Protein AF-A0A9E4IQP9-F1 (afdb_monomer)

Radius of gyration: 17.62 Å; Cα contacts (8 Å, |Δi|>4): 431; chains: 1; bounding box: 46×33×50 Å

Foldseek 3Di:
DAEDEFQAQDCVRQVCLLVDDPNHAYEFAPLRLVCLQPQDDFQLDDDGDDNSCVVSVNRRRHPYHDHAKDWDDDDQQIWIWGFQAAAQARTGIWIDRQNVLEIEREQLPQFLEDRNAGVVSPHALVCSLVRLVCCLVPDPSHAWYHYNHDDIDGSVRSNVVSVQSVVLLVLLVVCVVVVHDLVRSLVPDDRDPPSPPHDDYDSSSSSSSSVRSSCVVVVD

pLDDT: mean 96.82, std 3.28, range [67.88, 98.88]

Mean predicted aligned error: 2.78 Å

Sequence (220 aa):
MTTLINTHSHHDHVSGNVAFPASVDIVTHEVTAANMQVMRAYSGRTEPPANVFADSMGRGLPTQTFSERMSLGTGDDRVDLYHFGRGHTGGDTWIVFRAHGTLHSGDIFPGKNLPFLDANNGGSGVDIADSLQKAHDNIQGVDTIITGHSTQMTWADLHEYAAFNRDFLAAVRAGHAAGQSVQEIVAGWTMPEGYEGYRAPAPAGLTNSVQVIVDELEGN

Nearest PDB structures (foldseek):
  1a7t-assembly1_B  TM=8.067E-01  e=1.050E-08  Bacteroides fragilis
  2znb-assembly1_A  TM=8.197E-01  e=3.470E-08  Bacteroides fragilis
  1kr3-assembly1_A  TM=8.099E-01  e=4.407E-08  Bacteroides fragilis
  4znb-assembly1_A  TM=7.720E-01  e=3.470E-08  Bacteroides fragilis
  1znb-assembly2_B  TM=7.687E-01  e=6.696E-08  Bacteroides fragilis

Solvent-accessible surface area (backbone atoms only — not comparable to full-atom values): 11796 Å² total; per-residue (Å²): 130,60,68,46,76,39,33,38,55,52,60,95,64,42,58,69,40,55,78,55,63,92,82,41,44,27,38,30,24,50,52,18,49,57,38,52,75,66,33,67,30,49,49,86,48,86,69,48,60,86,50,59,29,68,80,49,76,52,41,51,56,64,76,44,68,38,72,55,65,48,76,43,78,55,82,71,65,25,36,39,39,37,38,62,54,31,21,25,28,40,17,40,26,37,41,33,35,62,73,71,24,30,33,37,39,24,58,66,44,50,61,61,51,69,75,61,44,18,53,70,57,44,15,29,52,82,44,25,26,58,18,40,43,47,46,63,74,70,59,77,72,56,56,41,32,39,29,58,83,48,64,77,45,41,55,66,53,49,53,51,50,18,50,50,40,44,52,51,40,48,54,51,51,53,30,48,75,69,70,46,51,63,67,54,42,54,74,70,58,70,87,63,88,88,62,80,84,47,52,85,66,56,70,69,54,48,47,37,35,48,42,53,33,52,35,54,76,74,73,98

Structure (mmCIF, N/CA/C/O backbone):
data_AF-A0A9E4IQP9-F1
#
_entry.id   AF-A0A9E4IQP9-F1
#
loop_
_atom_site.group_PDB
_atom_site.id
_atom_site.type_symbol
_atom_site.label_atom_id
_atom_site.label_alt_id
_atom_site.label_comp_id
_atom_site.label_asym_id
_atom_site.label_entity_id
_atom_site.label_seq_id
_atom_site.pdbx_PDB_ins_code
_atom_site.Cartn_x
_atom_site.Cartn_y
_atom_site.Cartn_z
_atom_site.occupancy
_atom_site.B_iso_or_equiv
_atom_site.auth_seq_id
_atom_site.auth_comp_id
_atom_site.auth_asym_id
_atom_site.auth_atom_id
_atom_site.pdbx_PDB_model_num
ATOM 1 N N . MET A 1 1 ? 19.992 -8.234 -14.737 1.00 82.00 1 MET A N 1
ATOM 2 C CA . MET A 1 1 ? 18.866 -7.470 -14.168 1.00 82.00 1 MET A CA 1
ATOM 3 C C . MET A 1 1 ? 19.009 -6.039 -14.646 1.00 82.00 1 MET A C 1
ATOM 5 O O . MET A 1 1 ? 20.070 -5.472 -14.427 1.00 82.00 1 MET A O 1
ATOM 9 N N . THR A 1 2 ? 18.025 -5.510 -15.368 1.00 93.19 2 THR A N 1
ATOM 10 C CA . THR A 1 2 ? 18.052 -4.141 -15.922 1.00 93.19 2 THR A CA 1
ATOM 11 C C . THR A 1 2 ? 17.183 -3.180 -15.125 1.00 93.19 2 THR A C 1
ATOM 13 O O . THR A 1 2 ? 17.459 -1.989 -15.108 1.00 93.19 2 THR A O 1
ATOM 16 N N . THR A 1 3 ? 16.159 -3.697 -14.447 1.00 96.94 3 THR A N 1
ATOM 17 C CA . THR A 1 3 ? 15.143 -2.891 -13.777 1.00 96.94 3 THR A CA 1
ATOM 18 C C . THR A 1 3 ? 14.776 -3.520 -12.440 1.00 96.94 3 THR A C 1
ATOM 20 O O . THR A 1 3 ? 14.681 -4.745 -12.335 1.00 96.94 3 THR A O 1
ATOM 23 N N . LEU A 1 4 ? 14.569 -2.675 -11.438 1.00 97.94 4 LEU A N 1
ATOM 24 C CA . LEU A 1 4 ? 14.017 -2.990 -10.131 1.00 97.94 4 LEU A CA 1
ATOM 25 C C . LEU A 1 4 ? 12.745 -2.162 -9.941 1.00 97.94 4 LEU A C 1
ATOM 27 O O . LEU A 1 4 ? 12.735 -0.970 -10.239 1.00 97.94 4 LEU A O 1
ATOM 31 N N . ILE A 1 5 ? 11.674 -2.788 -9.461 1.00 98.62 5 ILE A N 1
ATOM 32 C CA . ILE A 1 5 ? 10.397 -2.116 -9.210 1.00 98.62 5 ILE A CA 1
ATOM 33 C C . ILE A 1 5 ? 10.088 -2.271 -7.724 1.00 98.62 5 ILE A C 1
ATOM 35 O O . ILE A 1 5 ? 9.953 -3.397 -7.246 1.00 98.62 5 ILE A O 1
ATOM 39 N N . ASN A 1 6 ? 9.988 -1.164 -6.990 1.00 98.81 6 ASN A N 1
ATOM 40 C CA . ASN A 1 6 ? 9.600 -1.195 -5.580 1.00 98.81 6 ASN A CA 1
ATOM 41 C C . ASN A 1 6 ? 8.088 -0.987 -5.456 1.00 98.81 6 ASN A C 1
ATOM 43 O O . ASN A 1 6 ? 7.556 -0.010 -5.988 1.00 98.81 6 ASN A O 1
ATOM 47 N N . THR A 1 7 ? 7.412 -1.885 -4.733 1.00 98.75 7 THR A N 1
ATOM 48 C CA . THR A 1 7 ? 5.957 -1.820 -4.522 1.00 98.75 7 THR A CA 1
ATOM 49 C C . THR A 1 7 ? 5.552 -0.654 -3.627 1.00 98.75 7 THR A C 1
ATOM 51 O O . THR A 1 7 ? 4.543 -0.017 -3.897 1.00 98.75 7 THR A O 1
ATOM 54 N N . HIS A 1 8 ? 6.318 -0.384 -2.570 1.00 98.75 8 HIS A N 1
ATOM 55 C CA . HIS A 1 8 ? 6.088 0.694 -1.607 1.00 98.75 8 HIS A CA 1
ATOM 56 C C . HIS A 1 8 ? 7.378 0.992 -0.819 1.00 98.75 8 HIS A C 1
ATOM 58 O O . HIS A 1 8 ? 8.424 0.409 -1.099 1.00 98.75 8 HIS A O 1
ATOM 64 N N . SER A 1 9 ? 7.328 1.928 0.137 1.00 98.25 9 SER A N 1
ATOM 65 C CA . SER A 1 9 ? 8.515 2.525 0.777 1.00 98.25 9 SER A CA 1
ATOM 66 C C . SER A 1 9 ? 9.037 1.826 2.037 1.00 98.25 9 SER A C 1
ATOM 68 O O . SER A 1 9 ? 9.934 2.369 2.685 1.00 98.25 9 SER A O 1
ATOM 70 N N . HIS A 1 10 ? 8.500 0.671 2.444 1.00 98.25 10 HIS A N 1
ATOM 71 C CA . HIS A 1 10 ? 9.004 -0.007 3.646 1.00 98.25 10 HIS A CA 1
ATOM 72 C C . HIS A 1 10 ? 10.412 -0.567 3.429 1.00 98.25 10 HIS A C 1
ATOM 74 O O . HIS A 1 10 ? 10.808 -0.945 2.328 1.00 98.25 10 HIS A O 1
ATOM 80 N N . HIS A 1 11 ? 11.209 -0.558 4.495 1.00 97.88 11 HIS A N 1
ATOM 81 C CA . HIS A 1 11 ? 12.659 -0.755 4.456 1.00 97.88 11 HIS A CA 1
ATOM 82 C C . HIS A 1 11 ? 13.055 -2.141 3.941 1.00 97.88 11 HIS A C 1
ATOM 84 O O . HIS A 1 11 ? 14.017 -2.292 3.197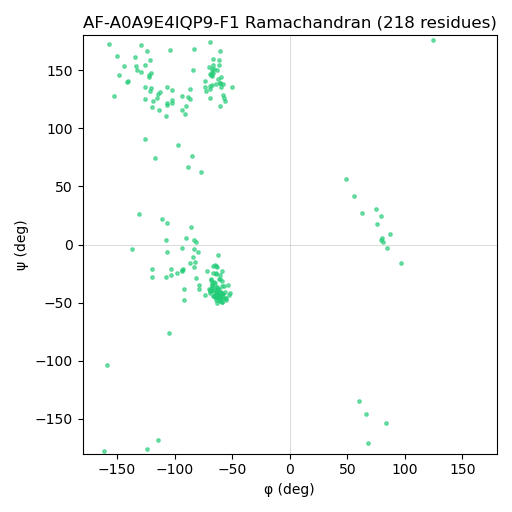 1.00 97.88 11 HIS A O 1
ATOM 90 N N . ASP A 1 12 ? 12.281 -3.146 4.300 1.00 97.38 12 ASP A N 1
ATOM 91 C CA . ASP A 1 12 ? 12.384 -4.530 3.870 1.00 97.38 12 ASP A CA 1
ATOM 92 C C . ASP A 1 12 ? 12.083 -4.706 2.369 1.00 97.38 12 ASP A C 1
ATOM 94 O O . ASP A 1 12 ? 12.573 -5.656 1.762 1.00 97.38 12 ASP A O 1
ATOM 98 N N . HIS A 1 13 ? 11.420 -3.730 1.736 1.00 98.19 13 HIS A N 1
ATOM 99 C CA . HIS A 1 13 ? 11.172 -3.690 0.292 1.00 98.19 13 HIS A CA 1
ATOM 100 C C . HIS A 1 13 ? 12.156 -2.818 -0.501 1.00 98.19 13 HIS A C 1
ATOM 102 O O . HIS A 1 13 ? 12.322 -3.043 -1.703 1.00 98.19 13 HIS A O 1
ATOM 108 N N . VAL A 1 14 ? 12.788 -1.814 0.123 1.00 98.44 14 VAL A N 1
ATOM 109 C CA . VAL A 1 14 ? 13.590 -0.803 -0.601 1.00 98.44 14 VAL A CA 1
ATOM 110 C C . VAL A 1 14 ? 15.057 -0.737 -0.198 1.00 98.44 14 VAL A C 1
ATOM 112 O O . VAL A 1 14 ? 15.897 -0.367 -1.014 1.00 98.44 14 VAL A O 1
ATOM 115 N N . SER A 1 15 ? 15.423 -1.095 1.033 1.00 97.69 15 SER A N 1
ATOM 116 C CA . SER A 1 15 ? 16.790 -0.865 1.524 1.00 97.69 15 SER A CA 1
ATOM 117 C C . SER A 1 15 ? 17.832 -1.708 0.786 1.00 97.69 15 SER A C 1
ATOM 119 O O . SER A 1 15 ? 18.990 -1.311 0.684 1.00 97.69 15 SER A O 1
ATOM 121 N N . GLY A 1 16 ? 17.426 -2.844 0.210 1.00 97.56 16 GLY A N 1
ATOM 122 C CA . GLY A 1 16 ? 18.287 -3.670 -0.640 1.00 97.56 16 GLY A CA 1
ATOM 123 C C . GLY A 1 16 ? 18.720 -2.988 -1.944 1.00 97.56 16 GLY A C 1
ATOM 124 O O . GLY A 1 16 ? 19.717 -3.403 -2.536 1.00 97.56 16 GLY A O 1
ATOM 125 N N . ASN A 1 17 ? 18.038 -1.917 -2.372 1.00 98.19 17 ASN A N 1
ATOM 126 C CA . ASN A 1 17 ? 18.331 -1.200 -3.614 1.00 98.19 17 ASN A CA 1
ATOM 127 C C . ASN A 1 17 ? 19.800 -0.749 -3.706 1.00 98.19 17 ASN A C 1
ATOM 129 O O . ASN A 1 17 ? 20.393 -0.769 -4.783 1.00 98.19 17 ASN A O 1
ATOM 133 N N . VAL A 1 18 ? 20.409 -0.375 -2.574 1.00 97.81 18 VAL A N 1
ATOM 134 C CA . VAL A 1 18 ? 21.784 0.154 -2.504 1.00 97.81 18 VAL A CA 1
ATOM 135 C C . VAL A 1 18 ? 22.856 -0.852 -2.941 1.00 97.81 18 VAL A C 1
ATOM 137 O O . VAL A 1 18 ? 23.985 -0.457 -3.248 1.00 97.81 18 VAL A O 1
ATOM 140 N N . ALA A 1 19 ? 22.517 -2.146 -2.957 1.00 97.19 19 ALA A N 1
ATOM 141 C CA . ALA A 1 19 ? 23.412 -3.227 -3.354 1.00 97.19 19 ALA A CA 1
ATOM 142 C C . ALA A 1 19 ? 23.489 -3.419 -4.879 1.00 97.19 19 ALA A C 1
ATOM 144 O O . ALA A 1 19 ? 24.406 -4.085 -5.366 1.00 97.19 19 ALA A O 1
ATOM 145 N N . PHE A 1 20 ? 22.553 -2.849 -5.643 1.00 97.19 20 PHE A N 1
ATOM 146 C CA . PHE A 1 20 ? 22.539 -2.969 -7.097 1.00 97.19 20 PHE A CA 1
ATOM 147 C C . PHE A 1 20 ? 23.457 -1.935 -7.772 1.00 97.19 20 PHE A C 1
ATOM 149 O O . PHE A 1 20 ? 23.672 -0.839 -7.245 1.00 97.19 20 PHE A O 1
ATOM 156 N N . PRO A 1 21 ? 24.034 -2.265 -8.946 1.00 95.56 21 PRO A N 1
ATOM 157 C CA . PRO A 1 21 ? 24.862 -1.323 -9.689 1.00 95.56 21 PRO A CA 1
ATOM 158 C C . PRO A 1 21 ? 24.015 -0.166 -10.233 1.00 95.56 21 PRO A C 1
ATOM 160 O O . PRO A 1 21 ? 22.858 -0.353 -10.593 1.00 95.56 21 PRO A O 1
ATOM 163 N N . ALA A 1 22 ? 24.624 1.013 -10.386 1.00 93.25 22 ALA A N 1
ATOM 164 C CA . ALA A 1 22 ? 23.951 2.228 -10.868 1.00 93.25 22 ALA A CA 1
ATOM 165 C C . ALA A 1 22 ? 23.383 2.130 -12.301 1.00 93.25 22 ALA A C 1
ATOM 167 O O . ALA A 1 22 ? 22.686 3.032 -12.747 1.00 93.25 22 ALA A O 1
ATOM 168 N N . SER A 1 23 ? 23.701 1.057 -13.031 1.00 95.56 23 SER A N 1
ATOM 169 C CA . SER A 1 23 ? 23.136 0.747 -14.346 1.00 95.56 23 SER A CA 1
ATOM 170 C C . SER A 1 23 ? 21.742 0.112 -14.286 1.00 95.56 23 SER A C 1
ATOM 172 O O . SER A 1 23 ? 21.179 -0.176 -15.336 1.00 95.56 23 SER A O 1
ATOM 174 N N . VAL A 1 24 ? 21.241 -0.224 -13.094 1.00 97.56 24 VAL A N 1
ATOM 175 C CA . VAL A 1 24 ? 19.887 -0.750 -12.893 1.00 97.56 24 VAL A CA 1
ATOM 176 C C . VAL A 1 24 ? 18.930 0.422 -12.744 1.00 97.56 24 VAL A C 1
ATOM 178 O O . VAL A 1 24 ? 19.113 1.252 -11.855 1.00 97.56 24 VAL A O 1
ATOM 181 N N . ASP A 1 25 ? 17.883 0.445 -13.563 1.00 97.19 25 ASP A N 1
ATOM 182 C CA . ASP A 1 25 ? 16.790 1.396 -13.404 1.00 97.19 25 ASP A CA 1
ATOM 183 C C . ASP A 1 25 ? 15.932 1.016 -12.198 1.00 97.19 25 ASP A C 1
ATOM 185 O O . ASP A 1 25 ? 15.533 -0.139 -12.052 1.00 97.19 25 ASP A O 1
ATOM 189 N N . ILE A 1 26 ? 15.627 1.984 -11.340 1.00 98.62 26 ILE A N 1
ATOM 190 C CA . ILE A 1 26 ? 14.786 1.783 -10.159 1.00 98.62 26 ILE A CA 1
ATOM 191 C C . ILE A 1 26 ? 13.497 2.570 -10.368 1.00 98.62 26 ILE A C 1
ATOM 193 O O . ILE A 1 26 ? 13.520 3.799 -10.452 1.00 98.62 26 ILE A O 1
ATOM 197 N N . VAL A 1 27 ? 12.382 1.848 -10.457 1.00 98.81 27 VAL A N 1
ATOM 198 C CA . VAL A 1 27 ? 11.056 2.387 -10.767 1.00 98.81 27 VAL A CA 1
ATOM 199 C C . VAL A 1 27 ? 10.144 2.266 -9.554 1.00 98.81 27 VAL A C 1
ATOM 201 O O . VAL A 1 27 ? 10.032 1.197 -8.953 1.00 98.81 27 VAL A O 1
ATOM 204 N N . THR A 1 28 ? 9.454 3.348 -9.200 1.00 98.81 28 THR A N 1
ATOM 205 C CA . THR A 1 28 ? 8.451 3.316 -8.128 1.00 98.81 28 THR A CA 1
ATOM 206 C C . THR A 1 28 ? 7.419 4.439 -8.256 1.00 98.81 28 THR A C 1
ATOM 208 O O . THR A 1 28 ? 7.553 5.317 -9.108 1.00 98.81 28 THR A O 1
ATOM 211 N N . HIS A 1 29 ? 6.377 4.419 -7.430 1.00 98.88 29 HIS A N 1
ATOM 212 C CA . HIS A 1 29 ? 5.406 5.506 -7.356 1.00 98.88 29 HIS A CA 1
ATOM 213 C C . HIS A 1 29 ? 6.049 6.787 -6.794 1.00 98.88 29 HIS A C 1
ATOM 215 O O . HIS A 1 29 ? 6.925 6.726 -5.932 1.00 98.88 29 HIS A O 1
ATOM 221 N N . GLU A 1 30 ? 5.608 7.968 -7.225 1.00 98.81 30 GLU A N 1
ATOM 222 C CA . GLU A 1 30 ? 6.190 9.245 -6.777 1.00 98.81 30 GLU A CA 1
ATOM 223 C C . GLU A 1 30 ? 6.152 9.446 -5.250 1.00 98.81 30 GLU A C 1
ATOM 225 O O . GLU A 1 30 ? 7.121 9.938 -4.668 1.00 98.81 30 GLU A O 1
ATOM 230 N N . VAL A 1 31 ? 5.093 8.982 -4.576 1.00 98.81 31 VAL A N 1
ATOM 231 C CA . VAL A 1 31 ? 5.002 9.021 -3.103 1.00 98.81 31 VAL A CA 1
ATOM 232 C C . VAL A 1 31 ? 6.020 8.078 -2.461 1.00 98.81 31 VAL A C 1
ATOM 234 O O . VAL A 1 31 ? 6.673 8.445 -1.487 1.00 98.81 31 VAL A O 1
ATOM 237 N N . THR A 1 32 ? 6.229 6.891 -3.032 1.00 98.81 32 THR A N 1
ATOM 238 C CA . THR A 1 32 ? 7.265 5.963 -2.561 1.00 98.81 32 THR A CA 1
ATOM 239 C C . THR A 1 32 ? 8.654 6.567 -2.722 1.00 98.81 32 THR A C 1
ATOM 241 O O . THR A 1 32 ? 9.456 6.489 -1.794 1.00 98.81 32 THR A O 1
ATOM 244 N N . ALA A 1 33 ? 8.922 7.242 -3.843 1.00 98.75 33 ALA A N 1
ATOM 245 C CA . ALA A 1 33 ? 10.183 7.942 -4.060 1.00 98.75 33 ALA A CA 1
ATOM 246 C C . ALA A 1 33 ? 10.420 9.046 -3.019 1.00 98.75 33 ALA A C 1
ATOM 248 O O . ALA A 1 33 ? 11.521 9.147 -2.478 1.00 98.75 33 ALA A O 1
ATOM 249 N N . ALA A 1 34 ? 9.391 9.834 -2.695 1.00 98.62 34 ALA A N 1
ATOM 250 C CA . ALA A 1 34 ? 9.471 10.848 -1.646 1.00 98.62 34 ALA A CA 1
ATOM 251 C C . ALA A 1 34 ? 9.734 10.221 -0.265 1.00 98.62 34 ALA A C 1
ATOM 253 O O . ALA A 1 34 ? 10.621 10.673 0.461 1.00 98.62 34 ALA A O 1
ATOM 254 N N . ASN A 1 35 ? 9.027 9.142 0.078 1.00 98.56 35 ASN A N 1
ATOM 255 C CA . ASN A 1 35 ? 9.205 8.437 1.348 1.00 98.56 35 ASN A CA 1
ATOM 256 C C . ASN A 1 35 ? 10.607 7.820 1.479 1.00 98.56 35 ASN A C 1
ATOM 258 O O . ASN A 1 35 ? 11.211 7.910 2.548 1.00 98.56 35 ASN A O 1
ATOM 262 N N . MET A 1 36 ? 11.166 7.261 0.398 1.00 98.44 36 MET A N 1
ATOM 263 C CA . MET A 1 36 ? 12.521 6.689 0.383 1.00 98.44 36 MET A CA 1
ATOM 264 C C . MET A 1 36 ? 13.616 7.717 0.698 1.00 98.44 36 MET A C 1
ATOM 266 O O . MET A 1 36 ? 14.644 7.354 1.259 1.00 98.44 36 MET A O 1
ATOM 270 N N . GLN A 1 37 ? 13.422 9.001 0.379 1.00 97.69 37 GLN A N 1
ATOM 271 C CA . GLN A 1 37 ? 14.418 10.035 0.698 1.00 97.69 37 GLN A CA 1
ATOM 272 C C . GLN A 1 37 ? 14.557 10.262 2.208 1.00 97.69 37 GLN A C 1
ATOM 274 O O . GLN A 1 37 ? 15.643 10.577 2.698 1.00 97.69 37 GLN A O 1
ATOM 279 N N . VAL A 1 38 ? 13.457 10.112 2.948 1.00 96.94 38 VAL A N 1
ATOM 280 C CA . VAL A 1 38 ? 13.373 10.488 4.364 1.00 96.94 38 VAL A CA 1
ATOM 281 C C . VAL A 1 38 ? 13.330 9.294 5.312 1.00 96.94 38 VAL A C 1
ATOM 283 O O . VAL A 1 38 ? 13.790 9.432 6.440 1.00 96.94 38 VAL A O 1
ATOM 286 N N . MET A 1 39 ? 12.815 8.141 4.868 1.00 97.31 39 MET A N 1
ATOM 287 C CA . MET A 1 39 ? 12.674 6.907 5.653 1.00 97.31 39 MET A CA 1
ATOM 288 C C . MET A 1 39 ? 12.024 7.152 7.026 1.00 97.31 39 MET A C 1
ATOM 290 O O . MET A 1 39 ? 12.599 6.854 8.071 1.00 97.31 39 MET A O 1
ATOM 294 N N . ARG A 1 40 ? 10.819 7.742 7.027 1.00 96.56 40 ARG A N 1
ATOM 295 C CA . ARG A 1 40 ? 10.069 8.055 8.257 1.00 96.56 40 ARG A CA 1
ATOM 296 C C . ARG A 1 40 ? 9.733 6.789 9.046 1.00 96.56 40 ARG A C 1
ATOM 298 O O . ARG A 1 40 ? 9.582 5.708 8.480 1.00 96.56 40 ARG A O 1
ATOM 305 N N . ALA A 1 41 ? 9.547 6.952 10.355 1.00 96.94 41 ALA A N 1
ATOM 306 C CA . ALA A 1 41 ? 8.977 5.905 11.192 1.00 96.94 41 ALA A CA 1
ATOM 307 C C . ALA A 1 41 ? 7.568 5.541 10.712 1.00 96.94 41 ALA A C 1
ATOM 309 O O . ALA A 1 41 ? 6.777 6.425 10.377 1.00 96.94 41 ALA A O 1
ATOM 310 N N . TYR A 1 42 ? 7.262 4.246 10.710 1.00 95.81 42 TYR A N 1
ATOM 311 C CA . TYR A 1 42 ? 5.922 3.758 10.388 1.00 95.81 42 TYR A CA 1
ATOM 312 C C . TYR A 1 42 ? 4.928 4.211 11.452 1.00 95.81 42 TYR A C 1
ATOM 314 O O . TYR A 1 42 ? 5.305 4.368 12.618 1.00 95.81 42 TYR A O 1
ATOM 322 N N . SER A 1 43 ? 3.661 4.386 11.084 1.00 95.69 43 SER A N 1
ATOM 323 C CA . SER A 1 43 ? 2.602 4.620 12.070 1.00 95.69 43 SER A CA 1
ATOM 324 C C . SER A 1 43 ? 2.654 3.572 13.191 1.00 95.69 43 SER A C 1
ATOM 326 O O . SER A 1 43 ? 2.894 2.383 12.961 1.00 95.69 43 SER A O 1
ATOM 328 N N . GLY A 1 44 ? 2.523 4.046 14.434 1.00 90.81 44 GLY A N 1
ATOM 329 C CA . GLY A 1 44 ? 2.641 3.214 15.634 1.00 90.81 44 GLY A CA 1
ATOM 330 C C . GLY A 1 44 ? 4.078 2.898 16.069 1.00 90.81 44 GLY A C 1
ATOM 331 O O . GLY A 1 44 ? 4.267 2.152 17.031 1.00 90.81 44 GLY A O 1
ATOM 332 N N . ARG A 1 45 ? 5.100 3.455 15.404 1.00 91.00 45 ARG A N 1
ATOM 333 C CA . ARG A 1 45 ? 6.515 3.341 15.795 1.00 91.00 45 ARG A CA 1
ATOM 334 C C . ARG A 1 45 ? 7.136 4.718 16.019 1.00 91.00 45 ARG A C 1
ATOM 336 O O . ARG A 1 45 ? 6.809 5.675 15.327 1.00 91.00 45 ARG A O 1
ATOM 343 N N . THR A 1 46 ? 8.054 4.809 16.979 1.00 90.75 46 THR A N 1
ATOM 344 C CA . THR A 1 46 ? 8.800 6.047 17.271 1.00 90.75 46 THR A CA 1
ATOM 345 C C . THR A 1 46 ? 10.115 6.123 16.507 1.00 90.75 46 THR A C 1
ATOM 347 O O . THR A 1 46 ? 10.491 7.192 16.038 1.00 90.75 46 THR A O 1
ATOM 350 N N . GLU A 1 47 ? 10.806 4.992 16.367 1.00 93.38 47 GLU A N 1
ATOM 351 C CA . GLU A 1 47 ? 12.109 4.936 15.709 1.00 93.38 47 GLU A CA 1
ATOM 352 C C . GLU A 1 47 ? 11.949 4.726 14.197 1.00 93.38 47 GLU A C 1
ATOM 354 O O . GLU A 1 47 ? 11.269 3.776 13.781 1.00 93.38 47 GLU A O 1
ATOM 359 N N . PRO A 1 48 ? 12.568 5.579 13.361 1.00 94.25 48 PRO A N 1
ATOM 360 C CA . PRO A 1 48 ? 12.618 5.351 11.928 1.00 94.25 48 PRO A CA 1
ATOM 361 C C . PRO A 1 48 ? 13.529 4.160 11.589 1.00 94.25 48 PRO A C 1
ATOM 363 O O . PRO A 1 48 ? 14.477 3.866 12.324 1.00 94.25 48 PRO A O 1
ATOM 366 N N . PRO A 1 49 ? 13.289 3.471 10.460 1.00 94.69 49 PRO A N 1
ATOM 367 C CA . PRO A 1 49 ? 14.277 2.550 9.911 1.00 94.69 49 PRO A CA 1
ATOM 368 C C . PRO A 1 49 ? 15.571 3.296 9.543 1.00 94.69 49 PRO A C 1
ATOM 370 O O . PRO A 1 49 ? 15.572 4.505 9.304 1.00 94.69 49 PRO A O 1
ATOM 373 N N . ALA A 1 50 ? 16.684 2.566 9.449 1.00 95.19 50 ALA A N 1
ATOM 374 C CA . ALA A 1 50 ? 17.943 3.142 8.983 1.00 95.19 50 ALA A CA 1
ATOM 375 C C . ALA A 1 50 ? 17.780 3.733 7.571 1.00 95.19 50 ALA A C 1
ATOM 377 O O . ALA A 1 50 ? 17.317 3.049 6.652 1.00 95.19 50 ALA A O 1
ATOM 378 N N . ASN A 1 51 ? 18.195 4.988 7.385 1.00 96.94 51 ASN A N 1
ATOM 379 C CA . ASN A 1 51 ? 18.168 5.639 6.080 1.00 96.94 51 ASN A CA 1
ATOM 380 C C . ASN A 1 51 ? 19.433 5.293 5.282 1.00 96.94 51 ASN A C 1
ATOM 382 O O . ASN A 1 51 ? 20.343 6.106 5.115 1.00 96.94 51 ASN A O 1
ATOM 386 N N . VAL A 1 52 ? 19.463 4.066 4.755 1.00 97.38 52 VAL A N 1
ATOM 387 C CA . VAL A 1 52 ? 20.586 3.550 3.954 1.00 97.38 52 VAL A CA 1
ATOM 388 C C . VAL A 1 52 ? 20.864 4.386 2.700 1.00 97.38 52 VAL A C 1
ATOM 390 O O . VAL A 1 52 ? 21.978 4.364 2.178 1.00 97.38 52 VAL A O 1
ATOM 393 N N . PHE A 1 53 ? 19.877 5.139 2.207 1.00 97.62 53 PHE A N 1
ATOM 394 C CA . PHE A 1 53 ? 20.031 6.032 1.060 1.00 97.62 53 PHE A CA 1
ATOM 395 C C . PHE A 1 53 ? 20.836 7.275 1.433 1.00 97.62 53 PHE A C 1
ATOM 397 O O . PHE A 1 53 ? 21.745 7.652 0.696 1.00 97.62 53 PHE A O 1
ATOM 404 N N . ALA A 1 54 ? 20.567 7.881 2.592 1.00 96.94 54 ALA A N 1
ATOM 405 C CA . ALA A 1 54 ? 21.368 8.989 3.105 1.00 96.94 54 ALA A CA 1
ATOM 406 C C . ALA A 1 54 ? 22.827 8.556 3.333 1.00 96.94 54 ALA A C 1
ATOM 408 O O . ALA A 1 54 ? 23.750 9.214 2.847 1.00 96.94 54 ALA A O 1
ATOM 409 N N . ASP A 1 55 ? 23.027 7.394 3.961 1.00 96.38 55 ASP A N 1
ATOM 410 C CA . ASP A 1 55 ? 24.356 6.834 4.246 1.00 96.38 55 ASP A CA 1
ATOM 411 C C . ASP A 1 55 ? 25.151 6.486 2.975 1.00 96.38 55 ASP A C 1
ATOM 413 O O . ASP A 1 55 ? 26.383 6.461 2.980 1.00 96.38 55 ASP A O 1
ATOM 417 N N . SER A 1 56 ? 24.455 6.235 1.864 1.00 96.12 56 SER A N 1
ATOM 418 C CA . SER A 1 56 ? 25.047 5.860 0.576 1.00 96.12 56 SER A CA 1
ATOM 419 C C . SER A 1 56 ? 25.016 6.978 -0.472 1.00 96.12 56 SER A C 1
ATOM 421 O O . SER A 1 56 ? 25.200 6.712 -1.664 1.00 96.12 56 SER A O 1
ATOM 423 N N . MET A 1 57 ? 24.832 8.234 -0.043 1.00 96.12 57 MET A N 1
ATOM 424 C CA . MET A 1 57 ? 24.795 9.421 -0.913 1.00 96.12 57 MET A CA 1
ATOM 425 C C . MET A 1 57 ? 23.737 9.317 -2.027 1.00 96.12 57 MET A C 1
ATOM 427 O O . MET A 1 57 ? 23.986 9.658 -3.182 1.00 96.12 57 MET A O 1
ATOM 431 N N . GLY A 1 58 ? 22.555 8.808 -1.684 1.00 96.56 58 GLY A N 1
ATOM 432 C CA . GLY A 1 58 ? 21.415 8.649 -2.586 1.00 96.56 58 GLY A CA 1
ATOM 433 C C . GLY A 1 58 ? 21.483 7.425 -3.501 1.00 96.56 58 GLY A C 1
ATOM 434 O O . GLY A 1 58 ? 20.609 7.259 -4.352 1.00 96.56 58 GLY A O 1
ATOM 435 N N . ARG A 1 59 ? 22.485 6.545 -3.357 1.00 97.31 59 ARG A N 1
ATOM 436 C CA . ARG A 1 59 ? 22.530 5.286 -4.117 1.00 97.31 59 ARG A CA 1
ATOM 437 C C . ARG A 1 59 ? 21.291 4.453 -3.807 1.00 97.31 59 ARG A C 1
ATOM 439 O O . ARG A 1 59 ? 20.943 4.297 -2.650 1.00 97.31 59 ARG A O 1
ATOM 446 N N . GLY A 1 60 ? 20.658 3.879 -4.829 1.00 97.44 60 GLY A N 1
ATOM 447 C CA . GLY A 1 60 ? 19.462 3.047 -4.665 1.00 97.44 60 GLY A CA 1
ATOM 448 C C . GLY A 1 60 ? 18.145 3.831 -4.599 1.00 97.44 60 GLY A C 1
ATOM 449 O O . GLY A 1 60 ? 17.085 3.204 -4.540 1.00 97.44 60 GLY A O 1
ATOM 450 N N . LEU A 1 61 ? 18.190 5.170 -4.636 1.00 98.38 61 LEU A N 1
ATOM 451 C CA . LEU A 1 61 ? 16.990 5.977 -4.854 1.00 98.38 61 LEU A CA 1
ATOM 452 C C . LEU A 1 61 ? 16.440 5.768 -6.278 1.00 98.38 61 LEU A C 1
ATOM 454 O O . LEU A 1 61 ? 17.207 5.425 -7.183 1.00 98.38 61 LEU A O 1
ATOM 458 N N . PRO A 1 62 ? 15.128 5.980 -6.494 1.00 98.19 62 PRO A N 1
ATOM 459 C CA . PRO A 1 62 ? 14.497 5.759 -7.790 1.00 98.19 62 PRO A CA 1
ATOM 460 C C . PRO A 1 62 ? 15.088 6.631 -8.898 1.00 98.19 62 PRO A C 1
ATOM 462 O O . PRO A 1 62 ? 15.325 7.824 -8.702 1.00 98.19 62 PRO A O 1
ATOM 465 N N . THR A 1 63 ? 15.279 6.043 -10.077 1.00 97.62 63 THR A N 1
ATOM 466 C CA . THR A 1 63 ? 15.690 6.760 -11.295 1.00 97.62 63 THR A CA 1
ATOM 467 C C . THR A 1 63 ? 14.489 7.195 -12.129 1.00 97.62 63 THR A C 1
ATOM 469 O O . THR A 1 63 ? 14.594 8.134 -12.915 1.00 97.62 63 THR A O 1
ATOM 472 N N . GLN A 1 64 ? 13.342 6.542 -11.937 1.00 98.31 64 GLN A N 1
ATOM 473 C CA . GLN A 1 64 ? 12.104 6.825 -12.645 1.00 98.31 64 GLN A CA 1
ATOM 474 C C . GLN A 1 64 ? 10.909 6.692 -11.701 1.00 98.31 64 GLN A C 1
ATOM 476 O O . GLN A 1 64 ? 10.836 5.774 -10.882 1.00 98.31 64 GLN A O 1
ATOM 481 N N . THR A 1 65 ? 9.951 7.603 -11.842 1.00 98.81 65 THR A N 1
ATOM 482 C CA . THR A 1 65 ? 8.700 7.576 -11.087 1.00 98.81 65 THR A CA 1
ATOM 483 C C . THR A 1 65 ? 7.489 7.507 -12.004 1.00 98.81 65 THR A C 1
ATOM 485 O O . THR A 1 65 ? 7.555 7.857 -13.184 1.00 98.81 65 THR A O 1
ATOM 488 N N . PHE A 1 66 ? 6.371 7.050 -11.450 1.00 98.81 66 PHE A N 1
ATOM 489 C CA . PHE A 1 66 ? 5.052 7.157 -12.063 1.00 98.81 66 PHE A CA 1
ATOM 490 C C . PHE A 1 66 ? 4.028 7.630 -11.024 1.00 98.81 66 PHE A C 1
ATOM 492 O O . PHE A 1 66 ? 4.282 7.536 -9.822 1.00 98.81 66 PHE A O 1
ATOM 499 N N . SER A 1 67 ? 2.886 8.133 -11.495 1.00 98.44 67 SER A N 1
ATOM 500 C CA . SER A 1 67 ? 1.748 8.513 -10.652 1.00 98.44 67 SER A CA 1
ATOM 501 C C . SER A 1 67 ? 0.624 7.479 -10.765 1.00 98.44 67 SER A C 1
ATOM 503 O O . SER A 1 67 ? 0.487 6.615 -9.918 1.00 98.44 67 SER A O 1
ATOM 505 N N . GLU A 1 68 ? -0.150 7.468 -11.849 1.00 97.94 68 GLU A N 1
ATOM 506 C CA . GLU A 1 68 ? -1.319 6.574 -11.940 1.00 97.94 68 GLU A CA 1
ATOM 507 C C . GLU A 1 68 ? -1.003 5.226 -12.595 1.00 97.94 68 GLU A C 1
ATOM 509 O O . GLU A 1 68 ? -1.382 4.164 -12.098 1.00 97.94 68 GLU A O 1
ATOM 514 N N . ARG A 1 69 ? -0.315 5.258 -13.742 1.00 98.38 69 ARG A N 1
ATOM 515 C CA . ARG A 1 69 ? -0.006 4.065 -14.533 1.00 98.38 69 ARG A CA 1
ATOM 516 C C . ARG A 1 69 ? 1.314 4.204 -15.272 1.00 98.38 69 ARG A C 1
ATOM 518 O O . ARG A 1 69 ? 1.646 5.269 -15.785 1.00 98.38 69 ARG A O 1
ATOM 525 N N . MET A 1 70 ? 2.015 3.087 -15.416 1.00 98.56 70 MET A N 1
ATOM 526 C CA . MET A 1 70 ? 3.179 2.957 -16.285 1.00 98.56 70 MET A CA 1
ATOM 527 C C . MET A 1 70 ? 3.207 1.570 -16.929 1.00 98.56 70 MET A C 1
ATOM 529 O O . MET A 1 70 ? 2.668 0.613 -16.384 1.00 98.56 70 MET A O 1
ATOM 533 N N . SER A 1 71 ? 3.830 1.451 -18.097 1.00 98.25 71 SER A N 1
ATOM 534 C CA . SER A 1 71 ? 4.137 0.159 -18.711 1.00 98.25 71 SER A CA 1
ATOM 535 C C . SER A 1 71 ? 5.627 0.098 -19.010 1.00 98.25 71 SER A C 1
ATOM 537 O O . SER A 1 71 ? 6.194 1.059 -19.527 1.00 98.25 71 SER A O 1
ATOM 539 N N . LEU A 1 72 ? 6.244 -1.032 -18.688 1.00 97.19 72 LEU A N 1
ATOM 540 C CA . LEU A 1 72 ? 7.651 -1.328 -18.928 1.00 97.19 72 LEU A CA 1
ATOM 541 C C . LEU 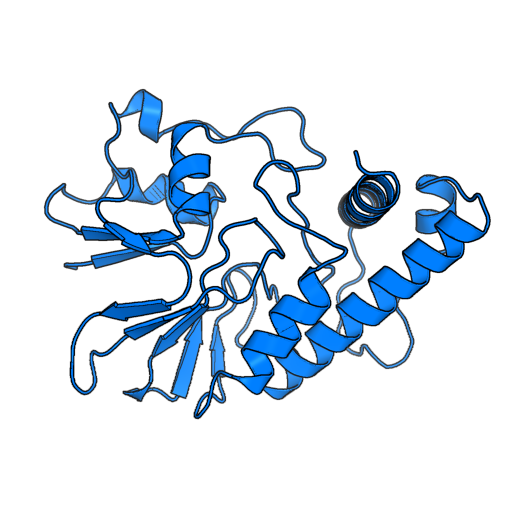A 1 72 ? 7.748 -2.562 -19.826 1.00 97.19 72 LEU A C 1
ATOM 543 O O . LEU A 1 72 ? 6.904 -3.453 -19.743 1.00 97.19 72 LEU A O 1
ATOM 547 N N . GLY A 1 73 ? 8.773 -2.623 -20.674 1.00 95.62 73 GLY A N 1
ATOM 548 C CA . GLY A 1 73 ? 8.958 -3.741 -21.603 1.00 95.62 73 GLY A CA 1
ATOM 549 C C . GLY A 1 73 ? 7.890 -3.817 -22.704 1.00 95.62 73 GLY A C 1
ATOM 550 O O . GLY A 1 73 ? 7.088 -2.903 -22.903 1.00 95.62 73 GLY A O 1
ATOM 551 N N . THR A 1 74 ? 7.901 -4.915 -23.460 1.00 95.50 74 THR A N 1
ATOM 552 C CA . THR A 1 74 ? 6.983 -5.170 -24.585 1.00 95.50 74 THR A CA 1
ATOM 553 C C . THR A 1 74 ? 6.742 -6.669 -24.748 1.00 95.50 74 THR A C 1
ATOM 555 O O . THR A 1 74 ? 7.540 -7.464 -24.263 1.00 95.50 74 THR A O 1
ATOM 558 N N . GLY A 1 75 ? 5.684 -7.057 -25.469 1.00 94.69 75 GLY A N 1
ATOM 559 C CA . GLY A 1 75 ? 5.367 -8.471 -25.692 1.00 94.69 75 GLY A CA 1
ATOM 560 C C . GLY A 1 75 ? 5.128 -9.207 -24.374 1.00 94.69 75 GLY A C 1
ATOM 561 O O . GLY A 1 75 ? 4.445 -8.676 -23.495 1.00 94.69 75 GLY A O 1
ATOM 562 N N . ASP A 1 76 ? 5.721 -10.391 -24.242 1.00 95.25 76 ASP A N 1
ATOM 563 C CA . ASP A 1 76 ? 5.573 -11.228 -23.048 1.00 95.25 76 ASP A CA 1
ATOM 564 C C . ASP A 1 76 ? 6.323 -10.666 -21.826 1.00 95.25 76 ASP A C 1
ATOM 566 O O . ASP A 1 76 ? 5.911 -10.900 -20.693 1.00 95.25 76 ASP A O 1
ATOM 570 N N . ASP A 1 77 ? 7.344 -9.828 -22.045 1.00 93.56 77 ASP A N 1
ATOM 571 C CA . ASP A 1 77 ? 8.101 -9.141 -20.987 1.00 93.56 77 ASP A CA 1
ATOM 572 C C . ASP A 1 77 ? 7.413 -7.853 -20.498 1.00 93.56 77 ASP A C 1
ATOM 574 O O . ASP A 1 77 ? 7.976 -7.088 -19.709 1.00 93.56 77 ASP A O 1
ATOM 578 N N . ARG A 1 78 ? 6.206 -7.548 -20.995 1.00 95.94 78 ARG A N 1
ATOM 579 C CA . ARG A 1 78 ? 5.479 -6.346 -20.588 1.00 95.94 78 ARG A CA 1
ATOM 580 C C . ARG A 1 78 ? 5.010 -6.454 -19.136 1.00 95.94 78 ARG A C 1
ATOM 582 O O . ARG A 1 78 ? 4.218 -7.332 -18.789 1.00 95.94 78 ARG A O 1
ATOM 589 N N . VAL A 1 79 ? 5.377 -5.453 -18.342 1.00 97.88 79 VAL A N 1
ATOM 590 C CA . VAL A 1 79 ? 4.906 -5.250 -16.968 1.00 97.88 79 VAL A CA 1
ATOM 591 C C . VAL A 1 79 ? 4.106 -3.954 -16.898 1.00 97.88 79 VAL A C 1
ATOM 593 O O . VAL A 1 79 ? 4.589 -2.900 -17.307 1.00 97.88 79 VAL A O 1
ATOM 596 N N . ASP A 1 80 ? 2.880 -4.019 -16.386 1.00 98.62 80 ASP A N 1
ATOM 597 C CA . ASP A 1 80 ? 2.068 -2.829 -16.127 1.00 98.62 80 ASP A CA 1
ATOM 598 C C . ASP A 1 80 ? 2.086 -2.486 -14.635 1.00 98.62 80 ASP A C 1
ATOM 600 O O . ASP A 1 80 ? 1.852 -3.350 -13.795 1.00 98.62 80 ASP A O 1
ATOM 604 N N . LEU A 1 81 ? 2.315 -1.216 -14.319 1.00 98.88 81 LEU A N 1
ATOM 605 C CA . LEU A 1 81 ? 2.279 -0.660 -12.971 1.00 98.88 81 LEU A CA 1
ATOM 606 C C . LEU A 1 81 ? 1.022 0.187 -12.814 1.00 98.88 81 LEU A C 1
ATOM 608 O O . LEU A 1 81 ? 0.721 0.991 -13.700 1.00 98.88 81 LEU A O 1
ATOM 612 N N . TYR A 1 82 ? 0.324 0.032 -11.693 1.00 98.88 82 TYR A N 1
ATOM 613 C CA . TYR A 1 82 ? -0.849 0.833 -11.350 1.00 98.88 82 TYR A CA 1
ATOM 614 C C . TYR A 1 82 ? -0.771 1.343 -9.922 1.00 98.88 82 TYR A C 1
ATOM 616 O O . TYR A 1 82 ? -0.274 0.651 -9.034 1.00 98.88 82 TYR A O 1
ATOM 624 N N . HIS A 1 83 ? -1.371 2.503 -9.701 1.00 98.88 83 HIS A N 1
ATOM 625 C CA . HIS A 1 83 ? -1.728 3.008 -8.389 1.00 98.88 83 HIS A CA 1
ATOM 626 C C . HIS A 1 83 ? -3.227 3.340 -8.386 1.00 98.88 83 HIS A C 1
ATOM 628 O O . HIS A 1 83 ? -3.705 4.074 -9.248 1.00 98.88 83 HIS A O 1
ATOM 634 N N . PHE A 1 84 ? -3.984 2.771 -7.443 1.00 98.75 84 PHE A N 1
ATOM 635 C CA . PHE A 1 84 ? -5.449 2.934 -7.368 1.00 98.75 84 PHE A CA 1
ATOM 636 C C . PHE A 1 84 ? -5.915 3.833 -6.214 1.00 98.75 84 PHE A C 1
ATOM 638 O O . PHE A 1 84 ? -7.121 4.011 -6.019 1.00 98.75 84 PHE A O 1
ATOM 645 N N . GLY A 1 85 ? -4.966 4.416 -5.482 1.00 98.56 85 GLY A N 1
ATOM 646 C CA . GLY A 1 85 ? -5.203 5.207 -4.283 1.00 98.56 85 GLY A CA 1
ATOM 647 C C . GLY A 1 85 ? -4.417 4.686 -3.084 1.00 98.56 85 GLY A C 1
ATOM 648 O O . GLY A 1 85 ? -3.725 3.667 -3.155 1.00 98.56 85 GLY A O 1
ATOM 649 N N . ARG A 1 86 ? -4.534 5.418 -1.976 1.00 98.56 86 ARG A N 1
ATOM 650 C CA . ARG A 1 86 ? -3.838 5.151 -0.712 1.00 98.56 86 ARG A CA 1
ATOM 651 C C . ARG A 1 86 ? -4.349 3.863 -0.067 1.00 98.56 86 ARG A C 1
ATOM 653 O O . ARG A 1 86 ? -5.529 3.525 -0.195 1.00 98.56 86 ARG A O 1
ATOM 660 N N . GLY A 1 87 ? -3.465 3.169 0.642 1.00 98.44 87 GLY A N 1
ATOM 661 C CA . GLY A 1 87 ? -3.801 1.953 1.371 1.00 98.44 87 GLY A CA 1
ATOM 662 C C . GLY A 1 87 ? -2.798 1.665 2.479 1.00 98.44 87 GLY A C 1
ATOM 663 O O . GLY A 1 87 ? -2.819 2.315 3.522 1.00 98.44 87 GLY A O 1
ATOM 664 N N . HIS A 1 88 ? -1.913 0.702 2.244 1.00 98.62 88 HIS A N 1
ATOM 665 C CA . HIS A 1 88 ? -0.837 0.363 3.171 1.00 98.62 88 HIS A CA 1
ATOM 666 C C . HIS A 1 88 ? 0.144 1.533 3.331 1.00 98.62 88 HIS A C 1
ATOM 668 O O . HIS A 1 88 ? 0.414 1.967 4.452 1.00 98.62 88 HIS A O 1
ATOM 674 N N . THR A 1 89 ? 0.578 2.112 2.210 1.00 98.81 89 THR A N 1
ATOM 675 C CA . THR A 1 89 ? 1.268 3.407 2.134 1.00 98.81 89 THR A CA 1
ATOM 676 C C . THR A 1 89 ? 0.527 4.350 1.178 1.00 98.81 89 THR A C 1
ATOM 678 O O . THR A 1 89 ? -0.541 4.035 0.649 1.00 98.81 89 THR A O 1
ATOM 681 N N . GLY A 1 90 ? 1.081 5.539 0.934 1.00 98.44 90 GLY A N 1
ATOM 682 C CA . GLY A 1 90 ? 0.545 6.454 -0.075 1.00 98.44 90 GLY A CA 1
ATOM 683 C C . GLY A 1 90 ? 1.012 6.158 -1.500 1.00 98.44 90 GLY A C 1
ATOM 684 O O . GLY A 1 90 ? 0.599 6.855 -2.418 1.00 98.44 90 GLY A O 1
ATOM 685 N N . GLY A 1 91 ? 1.897 5.174 -1.698 1.00 98.56 91 GLY A N 1
ATOM 686 C CA . GLY A 1 91 ? 2.502 4.876 -2.999 1.00 98.56 91 GLY A CA 1
ATOM 687 C C . GLY A 1 91 ? 2.448 3.413 -3.410 1.00 98.56 91 GLY A C 1
ATOM 688 O O . GLY A 1 91 ? 3.295 2.962 -4.177 1.00 98.56 91 GLY A O 1
ATOM 689 N N . ASP A 1 92 ? 1.466 2.670 -2.904 1.00 98.88 92 ASP A N 1
ATOM 690 C CA . ASP A 1 92 ? 1.340 1.243 -3.183 1.00 98.88 92 ASP A CA 1
ATOM 691 C C . ASP A 1 92 ? 1.162 0.986 -4.688 1.00 98.88 92 ASP A C 1
ATOM 693 O O . ASP A 1 92 ? 0.205 1.448 -5.321 1.00 98.88 92 ASP A O 1
ATOM 697 N N . THR A 1 93 ? 2.112 0.248 -5.255 1.00 98.88 93 THR A N 1
ATOM 698 C CA . THR A 1 93 ? 2.178 -0.104 -6.672 1.00 98.88 93 THR A CA 1
ATOM 699 C C . THR A 1 93 ? 1.708 -1.536 -6.889 1.00 98.88 93 THR A C 1
ATOM 701 O O . THR A 1 93 ? 2.283 -2.485 -6.355 1.00 98.88 93 THR A O 1
ATOM 704 N N . TRP A 1 94 ? 0.720 -1.695 -7.764 1.00 98.81 94 TRP A N 1
ATOM 705 C CA . TRP A 1 94 ? 0.270 -2.981 -8.283 1.00 98.81 94 TRP A CA 1
ATOM 706 C C . TRP A 1 94 ? 1.056 -3.327 -9.546 1.00 98.81 94 TRP A C 1
ATOM 708 O O . TRP A 1 94 ? 0.988 -2.595 -10.534 1.00 98.81 94 TRP A O 1
ATOM 718 N N . ILE A 1 95 ? 1.794 -4.437 -9.526 1.00 98.75 95 ILE A N 1
ATOM 719 C CA . ILE A 1 95 ? 2.697 -4.846 -10.613 1.00 98.75 95 ILE A CA 1
ATOM 720 C C . ILE A 1 95 ? 2.083 -6.035 -11.351 1.00 98.75 95 ILE A C 1
ATOM 722 O O . ILE A 1 95 ? 2.015 -7.127 -10.799 1.00 98.75 95 ILE A O 1
ATOM 726 N N . VAL A 1 96 ? 1.642 -5.852 -12.594 1.00 98.62 96 VAL A N 1
ATOM 727 C CA . VAL A 1 96 ? 0.926 -6.872 -13.376 1.00 98.62 96 VAL A CA 1
ATOM 728 C C . VAL A 1 96 ? 1.816 -7.451 -14.473 1.00 98.62 96 VAL A C 1
ATOM 730 O O . VAL A 1 96 ? 2.216 -6.748 -15.404 1.00 98.62 96 VAL A O 1
ATOM 733 N N . PHE A 1 97 ? 2.039 -8.762 -14.408 1.00 97.88 97 PHE A N 1
ATOM 734 C CA . PHE A 1 97 ? 2.740 -9.563 -15.408 1.00 97.88 97 PHE A CA 1
ATOM 735 C C . PHE A 1 97 ? 1.718 -10.228 -16.333 1.00 97.88 97 PHE A C 1
ATOM 737 O O . PHE A 1 97 ? 1.278 -11.357 -16.108 1.00 97.88 97 PHE A O 1
ATOM 744 N N . ARG A 1 98 ? 1.294 -9.506 -17.377 1.00 95.25 98 ARG A N 1
ATOM 745 C CA . ARG A 1 98 ? 0.139 -9.910 -18.200 1.00 95.25 98 ARG A CA 1
ATOM 746 C C . ARG A 1 98 ? 0.303 -11.265 -18.877 1.00 95.25 98 ARG A C 1
ATOM 748 O O . ARG A 1 98 ? -0.652 -12.031 -18.904 1.00 95.25 98 ARG A O 1
ATOM 755 N N . ALA A 1 99 ? 1.492 -11.561 -19.395 1.00 96.56 99 ALA A N 1
ATOM 756 C CA . ALA A 1 99 ? 1.771 -12.834 -20.058 1.00 96.56 99 ALA A CA 1
ATOM 757 C C . ALA A 1 99 ? 1.650 -14.046 -19.120 1.00 96.56 99 ALA A C 1
ATOM 759 O O . ALA A 1 99 ? 1.491 -15.172 -19.583 1.00 96.56 99 ALA A O 1
ATOM 760 N N . HIS A 1 100 ? 1.704 -13.814 -17.807 1.00 96.12 100 HIS A N 1
ATOM 761 C CA . HIS A 1 100 ? 1.658 -14.858 -16.789 1.00 96.12 100 HIS A CA 1
ATOM 762 C C . HIS A 1 100 ? 0.330 -14.920 -16.034 1.00 96.12 100 HIS A C 1
ATOM 764 O O . HIS A 1 100 ? 0.147 -15.837 -15.246 1.00 96.12 100 HIS A O 1
ATOM 770 N N . GLY A 1 101 ? -0.589 -13.973 -16.258 1.00 96.88 101 GLY A N 1
ATOM 771 C CA . GLY A 1 101 ? -1.833 -13.902 -15.489 1.00 96.88 101 GLY A CA 1
ATOM 772 C C . GLY A 1 101 ? -1.612 -13.650 -13.993 1.00 96.88 101 GLY A C 1
ATOM 773 O O . GLY A 1 101 ? -2.444 -14.030 -13.171 1.00 96.88 101 GLY A O 1
ATOM 774 N N . THR A 1 102 ? -0.499 -12.997 -13.642 1.00 97.56 102 THR A N 1
ATOM 775 C CA . THR A 1 102 ? -0.052 -12.810 -12.256 1.00 97.56 102 THR A CA 1
ATOM 776 C C . THR A 1 102 ? 0.102 -11.331 -11.928 1.00 97.56 102 THR A C 1
ATOM 778 O O . THR A 1 102 ? 0.579 -10.557 -12.763 1.00 97.56 102 THR A O 1
ATOM 781 N N . LEU A 1 103 ? -0.215 -10.931 -10.694 1.00 98.00 103 LEU A N 1
ATOM 782 C CA . LEU A 1 103 ? 0.224 -9.640 -10.159 1.00 98.00 103 LEU A CA 1
ATOM 783 C C . LEU A 1 103 ? 0.968 -9.758 -8.831 1.00 98.00 103 LEU A C 1
ATOM 785 O O . LEU A 1 103 ? 0.743 -10.688 -8.065 1.00 98.00 103 LEU A O 1
ATOM 789 N N . HIS A 1 104 ? 1.829 -8.784 -8.553 1.00 98.50 104 HIS A N 1
ATOM 790 C CA . HIS A 1 104 ? 2.436 -8.567 -7.248 1.00 98.50 104 HIS A CA 1
ATOM 791 C C . HIS A 1 104 ? 1.797 -7.335 -6.594 1.00 98.50 104 HIS A C 1
ATOM 793 O O . HIS A 1 104 ? 1.845 -6.240 -7.159 1.00 98.50 104 HIS A O 1
ATOM 799 N N . SER A 1 105 ? 1.202 -7.502 -5.412 1.00 98.31 105 SER A N 1
ATOM 800 C CA . SER A 1 105 ? 0.506 -6.424 -4.687 1.00 98.31 105 SER A CA 1
ATOM 801 C C . SER A 1 105 ? 1.396 -5.701 -3.677 1.00 98.31 105 SER A C 1
ATOM 803 O O . SER A 1 105 ? 1.115 -4.571 -3.301 1.00 98.31 105 SER A O 1
ATOM 805 N N . GLY A 1 106 ? 2.465 -6.348 -3.206 1.00 98.19 106 GLY A N 1
ATOM 806 C CA . GLY A 1 106 ? 3.174 -5.856 -2.026 1.00 98.19 106 GLY A CA 1
ATOM 807 C C . GLY A 1 106 ? 2.277 -5.975 -0.796 1.00 98.19 106 GLY A C 1
ATOM 808 O O . GLY A 1 106 ? 1.471 -6.906 -0.712 1.00 98.19 106 GLY A O 1
ATOM 809 N N . ASP A 1 107 ? 2.399 -5.026 0.126 1.00 98.12 107 ASP A N 1
ATOM 810 C CA . ASP A 1 107 ? 1.758 -5.113 1.440 1.00 98.12 107 ASP A CA 1
ATOM 811 C C . ASP A 1 107 ? 0.384 -4.433 1.518 1.00 98.12 107 ASP A C 1
ATOM 813 O O . ASP A 1 107 ? -0.317 -4.602 2.515 1.00 98.12 107 ASP A O 1
ATOM 817 N N . ILE A 1 108 ? -0.082 -3.774 0.443 1.00 98.56 108 ILE A N 1
ATOM 818 C CA . ILE A 1 108 ? -1.485 -3.317 0.359 1.00 98.56 108 ILE A CA 1
ATOM 819 C C . ILE A 1 108 ? -2.467 -4.489 0.438 1.00 98.56 108 ILE A C 1
ATOM 821 O O . ILE A 1 108 ? -3.560 -4.337 0.977 1.00 98.56 108 ILE A O 1
ATOM 825 N N . PHE A 1 109 ? -2.056 -5.671 -0.033 1.00 97.94 109 PHE A N 1
ATOM 826 C CA . PHE A 1 109 ? -2.774 -6.921 0.181 1.00 97.94 109 PHE A CA 1
ATOM 827 C C . PHE A 1 109 ? -1.837 -7.971 0.807 1.00 97.94 109 PHE A C 1
ATOM 829 O O . PHE A 1 109 ? -1.177 -8.717 0.083 1.00 97.94 109 PHE A O 1
ATOM 836 N N . PRO A 1 110 ? -1.775 -8.057 2.150 1.00 95.12 110 PRO A N 1
ATOM 837 C CA . PRO A 1 110 ? -0.885 -8.958 2.883 1.00 95.12 110 PRO A CA 1
ATOM 838 C C . PRO A 1 110 ? -1.476 -10.374 3.070 1.00 95.12 110 PRO A C 1
ATOM 840 O O . PRO A 1 110 ? -1.013 -11.142 3.920 1.00 95.12 110 PRO A O 1
ATOM 843 N N . GLY A 1 111 ? -2.523 -10.729 2.317 1.00 95.38 111 GLY A N 1
ATOM 844 C CA . GLY A 1 111 ? -3.316 -11.949 2.494 1.00 95.38 111 GLY A CA 1
ATOM 845 C C . GLY A 1 111 ? -4.404 -11.809 3.567 1.00 95.38 111 GLY A C 1
ATOM 846 O O . GLY A 1 111 ? -4.874 -10.708 3.846 1.00 95.38 111 GLY A O 1
ATOM 847 N N . LYS A 1 112 ? -4.800 -12.930 4.185 1.00 95.38 112 LYS A N 1
ATOM 848 C CA . LYS A 1 112 ? -5.848 -12.996 5.224 1.00 95.38 112 LYS A CA 1
ATOM 849 C C . LYS A 1 112 ? -5.345 -12.508 6.594 1.00 95.38 112 LYS A C 1
ATOM 851 O O . LYS A 1 112 ? -5.240 -13.264 7.559 1.00 95.38 112 LYS A O 1
ATOM 856 N N . ASN A 1 113 ? -4.960 -11.238 6.658 1.00 94.62 113 ASN A N 1
ATOM 857 C CA . ASN A 1 113 ? -4.443 -10.557 7.847 1.00 94.62 113 ASN A CA 1
ATOM 858 C C . ASN A 1 113 ? -5.206 -9.244 8.084 1.00 94.62 113 ASN A C 1
ATOM 860 O O . ASN A 1 113 ? -5.988 -8.814 7.248 1.00 94.62 113 ASN A O 1
ATOM 864 N N . LEU A 1 114 ? -4.978 -8.590 9.222 1.00 95.69 114 LEU A N 1
ATOM 865 C CA . LEU A 1 114 ? -5.391 -7.194 9.408 1.00 95.69 114 LEU A CA 1
ATOM 866 C C . LEU A 1 114 ? -4.555 -6.280 8.481 1.00 95.69 114 LEU A C 1
ATOM 868 O O . LEU A 1 114 ? -3.365 -6.579 8.315 1.00 95.69 114 LEU A O 1
ATOM 872 N N . PRO A 1 115 ? -5.099 -5.181 7.911 1.00 95.81 115 PRO A N 1
ATOM 873 C CA . PRO A 1 115 ? -4.272 -4.214 7.196 1.00 95.81 115 PRO A CA 1
ATOM 874 C C . PRO A 1 115 ? -3.182 -3.654 8.105 1.00 95.81 115 PRO A C 1
ATOM 876 O O . PRO A 1 115 ? -3.431 -3.316 9.261 1.00 95.81 115 PRO A O 1
ATOM 879 N N . PHE A 1 116 ? -1.972 -3.513 7.570 1.00 95.75 116 PHE A N 1
ATOM 880 C CA . PHE A 1 116 ? -0.974 -2.657 8.192 1.00 95.75 116 PHE A CA 1
ATOM 881 C C . PHE A 1 116 ? -1.115 -1.266 7.576 1.00 95.75 116 PHE A C 1
ATOM 883 O O . PHE A 1 116 ? -0.872 -1.097 6.388 1.00 95.75 116 PHE A O 1
ATOM 890 N N . LEU A 1 117 ? -1.550 -0.288 8.365 1.00 98.31 117 LEU A N 1
ATOM 891 C CA . LEU A 1 117 ? -1.756 1.083 7.906 1.00 98.31 117 LEU A CA 1
ATOM 892 C C . LEU A 1 117 ? -0.600 1.976 8.352 1.00 98.31 117 LEU A C 1
ATOM 894 O O . LEU A 1 117 ? -0.343 2.102 9.553 1.00 98.31 117 LEU A O 1
ATOM 898 N N . ASP A 1 118 ? 0.074 2.598 7.387 1.00 98.31 118 ASP A N 1
ATOM 899 C CA . ASP A 1 118 ? 1.188 3.511 7.621 1.00 98.31 118 ASP A CA 1
ATOM 900 C C . ASP A 1 118 ? 0.875 4.931 7.126 1.00 98.31 118 ASP A C 1
ATOM 902 O O . ASP A 1 118 ? 1.375 5.395 6.096 1.00 98.31 118 ASP A O 1
ATOM 906 N N . ALA A 1 119 ? 0.030 5.637 7.878 1.00 98.06 119 ALA A N 1
ATOM 907 C CA . ALA A 1 119 ? -0.355 7.023 7.611 1.00 98.06 119 ALA A CA 1
ATOM 908 C C . ALA A 1 119 ? 0.843 7.991 7.586 1.00 98.06 119 ALA A C 1
ATOM 910 O O . ALA A 1 119 ? 0.850 8.926 6.785 1.00 98.06 119 ALA A O 1
ATOM 911 N N . ASN A 1 120 ? 1.903 7.726 8.363 1.00 97.62 120 ASN A N 1
ATOM 912 C CA . ASN A 1 120 ? 3.138 8.526 8.343 1.00 97.62 120 ASN A CA 1
ATOM 913 C C . ASN A 1 120 ? 3.822 8.527 6.966 1.00 97.62 120 ASN A C 1
ATOM 915 O O . ASN A 1 120 ? 4.547 9.468 6.633 1.00 97.62 120 ASN A O 1
ATOM 919 N N . ASN A 1 121 ? 3.595 7.476 6.174 1.00 98.38 121 ASN A N 1
ATOM 920 C CA . ASN A 1 121 ? 4.081 7.318 4.805 1.00 98.38 121 ASN A CA 1
ATOM 921 C C . ASN A 1 121 ? 2.934 7.393 3.774 1.00 98.38 121 ASN A C 1
ATOM 923 O O . ASN A 1 121 ? 3.065 6.919 2.641 1.00 98.38 121 ASN A O 1
ATOM 927 N N . GLY A 1 122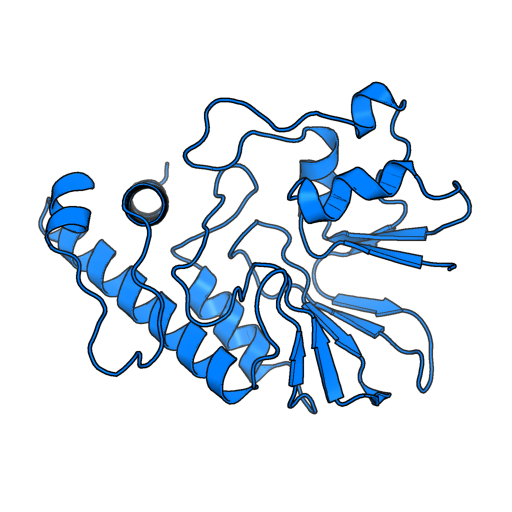 ? 1.811 8.013 4.150 1.00 98.19 122 GLY A N 1
ATOM 928 C CA . GLY A 1 122 ? 0.680 8.307 3.272 1.00 98.19 122 GLY A CA 1
ATOM 929 C C . GLY A 1 122 ? -0.357 7.191 3.143 1.00 98.19 122 GLY A C 1
ATOM 930 O O . GLY A 1 122 ? -1.238 7.307 2.296 1.00 98.19 122 GLY A O 1
ATOM 931 N N . GLY A 1 123 ? -0.283 6.126 3.944 1.00 98.44 123 GLY A N 1
ATOM 932 C CA . GLY A 1 123 ? -1.330 5.102 4.028 1.00 98.44 123 GLY A CA 1
ATOM 933 C C . GLY A 1 123 ? -2.671 5.676 4.488 1.00 98.44 123 GLY A C 1
ATOM 934 O O . GLY A 1 123 ? -2.744 6.826 4.931 1.00 98.44 123 GLY A O 1
ATOM 935 N N . SER A 1 124 ? -3.739 4.898 4.338 1.00 98.75 124 SER A N 1
ATOM 936 C CA . SER A 1 124 ? -5.081 5.289 4.771 1.00 98.75 124 SER A CA 1
ATOM 937 C C . SER A 1 124 ? -5.931 4.071 5.105 1.00 98.75 124 SER A C 1
ATOM 939 O O . SER A 1 124 ? -6.069 3.168 4.285 1.00 98.75 124 SER A O 1
ATOM 941 N N . GLY A 1 125 ? -6.537 4.059 6.289 1.00 98.44 125 GLY A N 1
ATOM 942 C CA . GLY A 1 125 ? -7.555 3.079 6.662 1.00 98.44 125 GLY A CA 1
ATOM 943 C C . GLY A 1 125 ? -8.956 3.436 6.170 1.00 98.44 125 GLY A C 1
ATOM 944 O O . GLY A 1 125 ? -9.812 2.557 6.080 1.00 98.44 125 GLY A O 1
ATOM 945 N N . VAL A 1 126 ? -9.196 4.706 5.834 1.00 98.75 126 VAL A N 1
ATOM 946 C CA . VAL A 1 126 ? -10.474 5.167 5.278 1.00 98.75 126 VAL A CA 1
ATOM 947 C C . VAL A 1 126 ? -10.590 4.837 3.785 1.00 98.75 126 VAL A C 1
ATOM 949 O O . VAL A 1 126 ? -11.664 4.432 3.340 1.00 98.75 126 VAL A O 1
ATOM 952 N N . ASP A 1 127 ? -9.494 4.949 3.032 1.00 98.75 127 ASP A N 1
ATOM 953 C CA . ASP A 1 127 ? -9.483 4.801 1.570 1.00 98.75 127 ASP A CA 1
ATOM 954 C C . ASP A 1 127 ? -9.148 3.373 1.097 1.00 98.75 127 ASP A C 1
ATOM 956 O O . ASP A 1 127 ? -9.501 2.996 -0.025 1.00 98.75 127 ASP A O 1
ATOM 960 N N . ILE A 1 128 ? -8.485 2.551 1.927 1.00 98.81 128 ILE A N 1
ATOM 961 C CA . ILE A 1 128 ? -7.919 1.254 1.504 1.00 98.81 128 ILE A CA 1
ATOM 962 C C . ILE A 1 128 ? -8.949 0.309 0.877 1.00 98.81 128 ILE A C 1
ATOM 964 O O . ILE A 1 128 ? -8.653 -0.329 -0.133 1.00 98.81 128 ILE A O 1
ATOM 968 N N . ALA A 1 129 ? -10.168 0.234 1.420 1.00 98.75 129 ALA A N 1
ATOM 969 C CA . ALA A 1 129 ? -11.213 -0.645 0.893 1.00 98.75 129 ALA A CA 1
ATOM 970 C C . ALA A 1 129 ? -11.595 -0.286 -0.555 1.00 98.75 129 ALA A C 1
ATOM 972 O O . ALA A 1 129 ? -11.805 -1.171 -1.388 1.00 98.75 129 ALA A O 1
ATOM 973 N N . ASP A 1 130 ? -11.643 1.008 -0.873 1.00 98.88 130 ASP A N 1
ATOM 974 C CA . ASP A 1 130 ? -11.977 1.486 -2.212 1.00 98.88 130 ASP A CA 1
ATOM 975 C C . ASP A 1 130 ? -10.777 1.376 -3.162 1.00 98.88 130 ASP A C 1
ATOM 977 O O . ASP A 1 130 ? -10.960 1.030 -4.329 1.00 98.88 130 ASP A O 1
ATOM 981 N N . SER A 1 131 ? -9.550 1.587 -2.676 1.00 98.81 131 SER A N 1
ATOM 982 C CA . SER A 1 131 ? -8.318 1.340 -3.443 1.00 98.81 131 SER A CA 1
ATOM 983 C C . SER A 1 131 ? -8.185 -0.133 -3.856 1.00 98.81 131 SER A C 1
ATOM 985 O O . SER A 1 131 ? -7.904 -0.427 -5.021 1.00 98.81 131 SER A O 1
ATOM 987 N N . LEU A 1 132 ? -8.448 -1.068 -2.935 1.00 98.88 132 LEU A N 1
ATOM 988 C CA . LEU A 1 132 ? -8.462 -2.512 -3.200 1.00 98.88 132 LEU A CA 1
ATOM 989 C C . LEU A 1 132 ? -9.554 -2.893 -4.209 1.00 98.88 132 LEU A C 1
ATOM 991 O O . LEU A 1 132 ? -9.286 -3.615 -5.170 1.00 98.88 132 LEU A O 1
ATOM 995 N N . GLN A 1 133 ? -10.773 -2.372 -4.028 1.00 98.88 133 GLN A N 1
ATOM 996 C CA . GLN A 1 133 ? -11.888 -2.656 -4.932 1.00 98.88 133 GLN A CA 1
ATOM 997 C C . GLN A 1 133 ? -11.624 -2.117 -6.346 1.00 98.88 133 GLN A C 1
ATOM 999 O O . GLN A 1 133 ? -11.861 -2.816 -7.328 1.00 98.88 133 GLN A O 1
ATOM 1004 N N . LYS A 1 134 ? -11.053 -0.913 -6.476 1.00 98.81 134 LYS A N 1
ATOM 1005 C CA . LYS A 1 134 ? -10.643 -0.366 -7.778 1.00 98.81 134 LYS A CA 1
ATOM 1006 C C . LYS A 1 134 ? -9.615 -1.258 -8.469 1.00 98.81 134 LYS A C 1
ATOM 1008 O O . LYS A 1 134 ? -9.738 -1.464 -9.676 1.00 98.81 134 LYS A O 1
ATOM 1013 N N . ALA A 1 135 ? -8.638 -1.796 -7.737 1.00 98.62 135 ALA A N 1
ATOM 1014 C CA . ALA A 1 135 ? -7.669 -2.730 -8.303 1.00 98.62 135 ALA A CA 1
ATOM 1015 C C . ALA A 1 135 ? -8.361 -3.995 -8.834 1.00 98.62 135 ALA A C 1
ATOM 1017 O O . ALA A 1 135 ? -8.135 -4.372 -9.985 1.00 98.62 135 ALA A O 1
ATOM 1018 N N . HIS A 1 136 ? -9.257 -4.582 -8.033 1.00 98.56 136 HIS A N 1
ATOM 1019 C CA . HIS A 1 136 ? -10.059 -5.746 -8.414 1.00 98.56 136 HIS A CA 1
ATOM 1020 C C . HIS A 1 136 ? -10.908 -5.503 -9.677 1.00 98.56 136 HIS A C 1
ATOM 1022 O O . HIS A 1 136 ? -10.985 -6.361 -10.554 1.00 98.56 136 HIS A O 1
ATOM 1028 N N . ASP A 1 137 ? -11.530 -4.330 -9.794 1.00 98.50 137 ASP A N 1
ATOM 1029 C CA . ASP A 1 137 ? -12.470 -4.049 -10.883 1.00 98.50 137 ASP A CA 1
ATOM 1030 C C . ASP A 1 137 ? -11.770 -3.644 -12.190 1.00 98.50 137 ASP A C 1
ATOM 1032 O O . ASP A 1 137 ? -12.288 -3.885 -13.283 1.00 98.50 137 ASP A O 1
ATOM 1036 N N . ASN A 1 138 ? -10.584 -3.030 -12.108 1.00 98.31 138 ASN A N 1
ATOM 1037 C CA . ASN A 1 138 ? -9.908 -2.441 -13.270 1.00 98.31 138 ASN A CA 1
ATOM 1038 C C . ASN A 1 138 ? -8.748 -3.285 -13.815 1.00 98.31 138 ASN A C 1
ATOM 1040 O O . ASN A 1 138 ? -8.376 -3.128 -14.983 1.00 98.31 138 ASN A O 1
ATOM 1044 N N . ILE A 1 139 ? -8.168 -4.184 -13.017 1.00 98.06 139 ILE A N 1
ATOM 1045 C CA . ILE A 1 139 ? -7.184 -5.152 -13.513 1.00 98.06 139 ILE A CA 1
ATOM 1046 C C . ILE A 1 139 ? -7.929 -6.375 -14.047 1.00 98.06 139 ILE A C 1
ATOM 1048 O O . ILE A 1 139 ? -8.844 -6.899 -13.428 1.00 98.06 139 ILE A O 1
ATOM 1052 N N . GLN A 1 140 ? -7.529 -6.824 -15.233 1.00 95.00 140 GLN A N 1
ATOM 1053 C CA . GLN A 1 140 ? -8.174 -7.913 -15.961 1.00 95.00 140 GLN A CA 1
ATOM 1054 C C . GLN A 1 140 ? -7.130 -8.947 -16.381 1.00 95.00 140 GLN A C 1
ATOM 1056 O O . GLN A 1 140 ? -5.996 -8.578 -16.712 1.00 95.00 140 GLN A O 1
ATOM 1061 N N . GLY A 1 141 ? -7.544 -10.215 -16.436 1.00 94.56 141 GLY A N 1
ATOM 1062 C CA . GLY A 1 141 ? -6.700 -11.329 -16.876 1.00 94.56 141 GLY A CA 1
ATOM 1063 C C . GLY A 1 141 ? -5.653 -11.758 -15.850 1.00 94.56 141 GLY A C 1
ATOM 1064 O O . GLY A 1 141 ? -4.580 -12.190 -16.250 1.00 94.56 141 GLY A O 1
ATOM 1065 N N . VAL A 1 142 ? -5.945 -11.597 -14.557 1.00 95.94 142 VAL A N 1
ATOM 1066 C CA . VAL A 1 142 ? -5.108 -12.065 -13.446 1.00 95.94 142 VAL A CA 1
ATOM 1067 C C . VAL A 1 142 ? -5.924 -13.025 -12.589 1.00 95.94 142 VAL A C 1
ATOM 1069 O O . VAL A 1 142 ? -7.059 -12.711 -12.237 1.00 95.94 142 VAL A O 1
ATOM 1072 N N . ASP A 1 143 ? -5.354 -14.177 -12.252 1.00 94.50 143 ASP A N 1
ATOM 1073 C CA . ASP A 1 143 ? -5.949 -15.146 -11.321 1.00 94.50 143 ASP A CA 1
ATOM 1074 C C . ASP A 1 143 ? -5.065 -15.405 -10.091 1.00 94.50 143 ASP A C 1
ATOM 1076 O O . ASP A 1 143 ? -5.575 -15.792 -9.037 1.00 94.50 143 ASP A O 1
ATOM 1080 N N . THR A 1 144 ? -3.768 -15.107 -10.210 1.00 97.44 144 THR A N 1
ATOM 1081 C CA . THR A 1 144 ? -2.743 -15.365 -9.203 1.00 97.44 144 THR A CA 1
ATOM 1082 C C . THR A 1 144 ? -2.170 -14.059 -8.667 1.00 97.44 144 THR A C 1
ATOM 1084 O O . THR A 1 144 ? -1.724 -13.186 -9.416 1.00 97.44 144 THR A O 1
ATOM 1087 N N . ILE A 1 145 ? -2.131 -13.938 -7.344 1.00 98.38 145 ILE A N 1
ATOM 1088 C CA . ILE A 1 145 ? -1.608 -12.773 -6.637 1.00 98.38 145 ILE A CA 1
ATOM 1089 C C . ILE A 1 145 ? -0.427 -13.177 -5.765 1.00 98.38 145 ILE A C 1
ATOM 1091 O O . ILE A 1 145 ? -0.551 -14.027 -4.888 1.00 98.38 145 ILE A O 1
ATOM 1095 N N . ILE A 1 146 ? 0.712 -12.528 -5.974 1.00 97.81 146 ILE A N 1
ATOM 1096 C CA . ILE A 1 146 ? 1.882 -12.595 -5.103 1.00 97.81 146 ILE A CA 1
ATOM 1097 C C . ILE A 1 146 ? 1.793 -11.422 -4.121 1.00 97.81 146 ILE A C 1
ATOM 1099 O O . ILE A 1 146 ? 1.827 -10.254 -4.512 1.00 97.81 146 ILE A O 1
ATOM 1103 N N . THR A 1 147 ? 1.649 -11.739 -2.839 1.00 97.00 147 THR A N 1
ATOM 1104 C CA . THR A 1 147 ? 1.640 -10.743 -1.758 1.00 97.00 147 THR A CA 1
ATOM 1105 C C . THR A 1 147 ? 3.071 -10.382 -1.349 1.00 97.00 147 THR A C 1
ATOM 1107 O O . THR A 1 147 ? 4.016 -11.052 -1.761 1.00 97.00 147 THR A O 1
ATOM 1110 N N . GLY A 1 148 ? 3.265 -9.323 -0.555 1.00 94.69 148 GLY A N 1
ATOM 1111 C CA . GLY A 1 148 ? 4.614 -8.936 -0.122 1.00 94.69 148 GLY A CA 1
ATOM 1112 C C . GLY A 1 148 ? 5.283 -9.931 0.834 1.00 94.69 148 GLY A C 1
ATOM 1113 O O . GLY A 1 148 ? 6.481 -10.170 0.708 1.00 94.69 148 GLY A O 1
ATOM 1114 N N . HIS A 1 149 ? 4.512 -10.563 1.728 1.00 93.31 149 HIS A N 1
ATOM 1115 C CA . HIS A 1 149 ? 5.054 -11.389 2.820 1.00 93.31 149 HIS A CA 1
ATOM 1116 C C . HIS A 1 149 ? 4.334 -12.722 3.077 1.00 93.31 149 HIS A C 1
ATOM 1118 O O . HIS A 1 149 ? 4.754 -13.490 3.947 1.00 93.31 149 HIS A O 1
ATOM 1124 N N . SER A 1 150 ? 3.245 -13.004 2.364 1.00 81.44 150 SER A N 1
ATOM 1125 C CA . SER A 1 150 ? 2.390 -14.170 2.607 1.00 81.44 150 SER A CA 1
ATOM 1126 C C . SER A 1 150 ? 2.437 -15.147 1.427 1.00 81.44 150 SER A C 1
ATOM 1128 O O . SER A 1 150 ? 3.297 -15.076 0.548 1.00 81.44 150 SER A O 1
ATOM 1130 N N . THR A 1 151 ? 1.527 -16.121 1.421 1.00 84.38 151 THR A N 1
ATOM 1131 C CA . THR A 1 151 ? 1.382 -17.060 0.308 1.00 84.38 151 THR A CA 1
ATOM 1132 C C . THR A 1 151 ? 0.828 -16.366 -0.938 1.00 84.38 151 THR A C 1
ATOM 1134 O O . THR A 1 151 ? 0.434 -15.196 -0.914 1.00 84.38 151 THR A O 1
ATOM 1137 N N . GLN A 1 152 ? 0.776 -17.120 -2.036 1.00 94.88 152 GLN A N 1
ATOM 1138 C CA . GLN A 1 152 ? -0.029 -16.735 -3.188 1.00 94.88 152 GLN A CA 1
ATOM 1139 C C . GLN A 1 152 ? -1.508 -16.692 -2.789 1.00 94.88 152 GLN A C 1
ATOM 1141 O O . GLN A 1 152 ? -1.959 -17.521 -1.994 1.00 94.88 152 GLN A O 1
ATOM 1146 N N . MET A 1 153 ? -2.223 -15.719 -3.338 1.00 96.81 153 MET A N 1
ATOM 1147 C CA . MET A 1 153 ? -3.648 -15.472 -3.134 1.00 96.81 153 MET A CA 1
ATOM 1148 C C . MET A 1 153 ? -4.359 -15.465 -4.489 1.00 96.81 153 MET A C 1
ATOM 1150 O O . MET A 1 153 ? -3.717 -15.406 -5.540 1.00 96.81 153 MET A O 1
ATOM 1154 N N . THR A 1 154 ? -5.683 -15.523 -4.471 1.00 96.88 154 THR A N 1
ATOM 1155 C CA . THR A 1 154 ? -6.516 -15.504 -5.676 1.00 96.88 154 THR A CA 1
ATOM 1156 C C . THR A 1 154 ? -7.180 -14.146 -5.884 1.00 96.88 154 THR A C 1
ATOM 1158 O O . THR A 1 154 ? -7.241 -13.309 -4.981 1.00 96.88 154 THR A O 1
ATOM 1161 N N . TRP A 1 155 ? -7.740 -13.938 -7.077 1.00 96.94 155 TRP A N 1
ATOM 1162 C CA . TRP A 1 155 ? -8.564 -12.758 -7.358 1.00 96.94 155 TRP A CA 1
ATOM 1163 C C . TRP A 1 155 ? -9.790 -12.650 -6.436 1.00 96.94 155 TRP A C 1
ATOM 1165 O O . TRP A 1 155 ? -10.154 -11.555 -6.010 1.00 96.94 155 TRP A O 1
ATOM 1175 N N . ALA A 1 156 ? -10.387 -13.790 -6.068 1.00 96.75 156 ALA A N 1
ATOM 1176 C CA . ALA A 1 156 ? -11.503 -13.836 -5.126 1.00 96.75 156 ALA A CA 1
ATOM 1177 C C . ALA A 1 156 ? -11.079 -13.383 -3.721 1.00 96.75 156 ALA A C 1
ATOM 1179 O O . ALA A 1 156 ? -11.811 -12.632 -3.078 1.00 96.75 156 ALA A O 1
ATOM 1180 N N . ASP A 1 157 ? -9.877 -13.762 -3.276 1.00 97.38 157 ASP A N 1
ATOM 1181 C CA . ASP A 1 157 ? -9.362 -13.311 -1.982 1.00 97.38 157 ASP A CA 1
ATOM 1182 C C . ASP A 1 157 ? -9.125 -11.794 -1.949 1.00 97.38 157 ASP A C 1
ATOM 1184 O O . ASP A 1 157 ? -9.311 -11.173 -0.907 1.00 97.38 157 ASP A O 1
ATOM 1188 N N . LEU A 1 158 ? -8.734 -11.170 -3.070 1.00 97.94 158 LEU A N 1
ATOM 1189 C CA . LEU A 1 158 ? -8.610 -9.709 -3.144 1.00 97.94 158 LEU A CA 1
ATOM 1190 C C . LEU A 1 158 ? -9.969 -9.025 -2.947 1.00 97.94 158 LEU A C 1
ATOM 1192 O O . LEU A 1 158 ? -10.060 -8.032 -2.223 1.00 97.94 158 LEU A O 1
ATOM 1196 N N . HIS A 1 159 ? -11.026 -9.559 -3.564 1.00 98.00 159 HIS A N 1
ATOM 1197 C CA . HIS A 1 159 ? -12.378 -9.039 -3.374 1.00 98.00 159 HIS A CA 1
ATOM 1198 C C . HIS A 1 159 ? -12.853 -9.204 -1.922 1.00 98.00 159 HIS A C 1
ATOM 1200 O O . HIS A 1 159 ? -13.362 -8.253 -1.328 1.00 98.00 159 HIS A O 1
ATOM 1206 N N . GLU A 1 160 ? -12.619 -10.378 -1.325 1.00 98.31 160 GLU A N 1
ATOM 1207 C CA . GLU A 1 160 ? -12.896 -10.639 0.094 1.00 98.31 160 GLU A CA 1
ATOM 1208 C C . GLU A 1 160 ? -12.120 -9.674 1.001 1.00 98.31 160 GLU A C 1
ATOM 1210 O O . GLU A 1 160 ? -12.682 -9.102 1.932 1.00 98.31 160 GLU A O 1
ATOM 1215 N N . TYR A 1 161 ? -10.850 -9.406 0.695 1.00 98.25 161 TYR A N 1
ATOM 1216 C CA . TYR A 1 161 ? -10.026 -8.483 1.468 1.00 98.25 161 TYR A CA 1
ATOM 1217 C C . TYR A 1 161 ? -10.489 -7.023 1.353 1.00 98.25 161 TYR A C 1
ATOM 1219 O O . TYR A 1 161 ? -10.441 -6.282 2.339 1.00 98.25 161 TYR A O 1
ATOM 1227 N N . ALA A 1 162 ? -10.996 -6.603 0.190 1.00 98.62 162 ALA A N 1
ATOM 1228 C CA . ALA A 1 162 ? -11.638 -5.298 0.035 1.00 98.62 162 ALA A CA 1
ATOM 1229 C C . ALA A 1 162 ? -12.904 -5.182 0.904 1.00 98.62 162 ALA A C 1
ATOM 1231 O O . ALA A 1 162 ? -13.113 -4.153 1.552 1.00 98.62 162 ALA A O 1
ATOM 1232 N N . ALA A 1 163 ? -13.724 -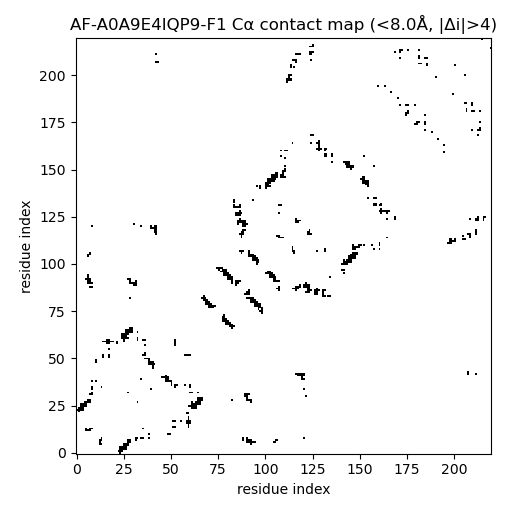6.239 0.966 1.00 98.50 163 ALA A N 1
ATOM 1233 C CA . ALA A 1 163 ? -14.892 -6.301 1.847 1.00 98.50 163 ALA A CA 1
ATOM 1234 C C . ALA A 1 163 ? -14.489 -6.275 3.331 1.00 98.50 163 ALA A C 1
ATOM 1236 O O . ALA A 1 163 ? -15.017 -5.465 4.090 1.00 98.50 163 ALA A O 1
ATOM 1237 N N . PHE A 1 164 ? -13.470 -7.049 3.715 1.00 98.62 164 PHE A N 1
ATOM 1238 C CA . PHE A 1 164 ? -12.940 -7.076 5.078 1.00 98.62 164 PHE A CA 1
ATOM 1239 C C . PHE A 1 164 ? -12.533 -5.687 5.570 1.00 98.62 164 PHE A C 1
ATOM 1241 O O . PHE A 1 164 ? -12.920 -5.267 6.659 1.00 98.62 164 PHE A O 1
ATOM 1248 N N . ASN A 1 165 ? -11.783 -4.942 4.754 1.00 98.69 165 ASN A N 1
ATOM 1249 C CA . ASN A 1 165 ? -11.360 -3.589 5.110 1.00 98.69 165 ASN A CA 1
ATOM 1250 C C . ASN A 1 165 ? -12.547 -2.618 5.218 1.00 98.69 165 ASN A C 1
ATOM 1252 O O . ASN A 1 165 ? -12.528 -1.717 6.057 1.00 98.69 165 ASN A O 1
ATOM 1256 N N . ARG A 1 166 ? -13.599 -2.816 4.412 1.00 98.50 166 ARG A N 1
ATOM 1257 C CA . ARG A 1 166 ? -14.836 -2.026 4.480 1.00 98.50 166 ARG A CA 1
ATOM 1258 C C . ARG A 1 166 ? -15.583 -2.268 5.791 1.00 98.50 166 ARG A C 1
ATOM 1260 O O . ARG A 1 166 ? -15.997 -1.305 6.436 1.00 98.50 166 ARG A O 1
ATOM 1267 N N . ASP A 1 167 ? -15.703 -3.525 6.205 1.00 98.25 167 ASP A N 1
ATOM 1268 C CA . ASP A 1 167 ? -16.355 -3.905 7.462 1.00 98.25 167 ASP A CA 1
ATOM 1269 C C . ASP A 1 167 ? -15.529 -3.478 8.680 1.00 98.25 167 ASP A C 1
ATOM 1271 O O . ASP A 1 167 ? -16.079 -2.976 9.663 1.00 98.25 167 ASP A O 1
ATOM 1275 N N . PHE A 1 168 ? -14.200 -3.601 8.600 1.00 98.31 168 PHE A N 1
ATOM 1276 C CA . PHE A 1 168 ? -13.289 -3.103 9.627 1.00 98.31 168 PHE A CA 1
ATOM 1277 C C . PHE A 1 168 ? -13.455 -1.591 9.832 1.00 98.31 168 PHE A C 1
ATOM 1279 O O . PHE A 1 168 ? -13.683 -1.141 10.957 1.00 98.31 168 PHE A O 1
ATOM 1286 N N . LEU A 1 169 ? -13.440 -0.812 8.745 1.00 98.62 169 LEU A N 1
ATOM 1287 C CA . LEU A 1 169 ? -13.695 0.628 8.786 1.00 98.62 169 LEU A CA 1
ATOM 1288 C C . LEU A 1 169 ? -15.084 0.951 9.357 1.00 98.62 169 LEU A C 1
ATOM 1290 O O . LEU A 1 169 ? -15.217 1.877 10.157 1.00 98.62 169 LEU A O 1
ATOM 1294 N N . ALA A 1 170 ? -16.120 0.202 8.972 1.00 98.44 170 ALA A N 1
ATOM 1295 C CA . ALA A 1 170 ? -17.473 0.401 9.486 1.00 98.44 170 ALA A CA 1
ATOM 1296 C C . ALA A 1 170 ? -17.551 0.186 11.007 1.00 98.44 170 ALA A C 1
ATOM 1298 O O . ALA A 1 170 ? -18.170 0.994 11.703 1.00 98.44 170 ALA A O 1
ATOM 1299 N N . ALA A 1 171 ? -16.880 -0.844 11.530 1.00 98.25 171 ALA A N 1
ATOM 1300 C CA . ALA A 1 171 ? -16.806 -1.105 12.965 1.00 98.25 171 ALA A CA 1
ATOM 1301 C C . ALA A 1 171 ? -16.110 0.039 13.722 1.00 98.25 171 ALA A C 1
ATOM 1303 O O . ALA A 1 171 ? -16.631 0.516 14.732 1.00 98.25 171 ALA A O 1
ATOM 1304 N N . VAL A 1 172 ? -14.978 0.536 13.208 1.00 98.62 172 VAL A N 1
ATOM 1305 C CA . VAL A 1 172 ? -14.260 1.664 13.826 1.00 98.62 172 VAL A CA 1
ATOM 1306 C C . VAL A 1 172 ? -15.091 2.948 13.777 1.00 98.62 172 VAL A C 1
ATOM 1308 O O . VAL A 1 172 ? -15.216 3.633 14.791 1.00 98.62 172 VAL A O 1
ATOM 1311 N N . ARG A 1 173 ? -15.737 3.247 12.642 1.00 98.69 173 ARG A N 1
ATOM 1312 C CA . ARG A 1 173 ? -16.649 4.397 12.509 1.00 98.69 173 ARG A CA 1
ATOM 1313 C C . ARG A 1 173 ? -17.808 4.333 13.496 1.00 98.69 173 ARG A C 1
ATOM 1315 O O . ARG A 1 173 ? -18.152 5.355 14.080 1.00 98.69 173 ARG A O 1
ATOM 1322 N N . ALA A 1 174 ? -18.409 3.158 13.683 1.00 98.56 174 ALA A N 1
ATOM 1323 C CA . ALA A 1 174 ? -19.509 2.978 14.625 1.00 98.56 174 ALA A CA 1
ATOM 1324 C C . ALA A 1 174 ? -19.066 3.253 16.068 1.00 98.56 174 ALA A C 1
ATOM 1326 O O . ALA A 1 174 ? -19.754 3.974 16.790 1.00 98.56 174 ALA A O 1
ATOM 1327 N N . GLY A 1 175 ? -17.903 2.733 16.466 1.00 98.62 175 GLY A N 1
ATOM 1328 C CA . GLY A 1 175 ? -17.357 2.980 17.796 1.00 98.62 175 GLY A CA 1
ATOM 1329 C C . GLY A 1 175 ? -16.976 4.443 18.025 1.00 98.62 175 GLY A C 1
ATOM 1330 O O . GLY A 1 175 ? -17.367 5.037 19.030 1.00 98.62 175 GLY A O 1
ATOM 1331 N N . HIS A 1 176 ? -16.314 5.067 17.047 1.00 98.56 176 HIS A N 1
ATOM 1332 C CA . HIS A 1 176 ? -15.972 6.488 17.099 1.00 98.56 176 HIS A CA 1
ATOM 1333 C C . HIS A 1 176 ? -17.227 7.377 17.182 1.00 98.56 176 HIS A C 1
ATOM 1335 O O . HIS A 1 176 ? -17.316 8.250 18.042 1.00 98.56 176 HIS A O 1
ATOM 1341 N N . ALA A 1 177 ? -18.256 7.106 16.368 1.00 98.50 177 ALA A N 1
ATOM 1342 C CA . ALA A 1 177 ? -19.530 7.829 16.415 1.00 98.50 177 ALA A CA 1
ATOM 1343 C C . ALA A 1 177 ? -20.288 7.640 17.744 1.00 98.50 177 ALA A C 1
ATOM 1345 O O . ALA A 1 177 ? -21.069 8.507 18.138 1.00 98.50 177 ALA A O 1
ATOM 1346 N N . ALA A 1 178 ? -20.051 6.530 18.449 1.00 98.50 178 ALA A N 1
ATOM 1347 C CA . ALA A 1 178 ? -20.566 6.284 19.793 1.00 98.50 178 ALA A CA 1
ATOM 1348 C C . ALA A 1 178 ? -19.739 6.969 20.904 1.00 98.50 178 ALA A C 1
ATOM 1350 O O . ALA A 1 178 ? -20.062 6.811 22.081 1.00 98.50 178 ALA A O 1
ATOM 1351 N N . GLY A 1 179 ? -18.696 7.731 20.553 1.00 98.31 179 GLY A N 1
ATOM 1352 C CA . GLY A 1 179 ? -17.825 8.431 21.499 1.00 98.31 179 GLY A CA 1
ATOM 1353 C C . GLY A 1 179 ? -16.830 7.522 22.224 1.00 98.31 179 GLY A C 1
ATOM 1354 O O . GLY A 1 179 ? -16.319 7.910 23.272 1.00 98.31 179 GLY A O 1
ATOM 1355 N N . GLN A 1 180 ? -16.578 6.317 21.704 1.00 98.69 180 GLN A N 1
ATOM 1356 C CA . GLN A 1 180 ? -15.606 5.390 22.279 1.00 98.69 180 GLN A CA 1
ATOM 1357 C C . GLN A 1 180 ? -14.174 5.855 21.998 1.00 98.69 180 GLN A C 1
ATOM 1359 O O . GLN A 1 180 ? -13.848 6.301 20.898 1.00 98.69 180 GLN A O 1
ATOM 1364 N N . SER A 1 181 ? -13.298 5.689 22.984 1.00 98.56 181 SER A N 1
ATOM 1365 C CA . SER A 1 181 ? -11.849 5.801 22.810 1.00 98.56 181 SER A CA 1
ATOM 1366 C C . SER A 1 181 ? -11.301 4.681 21.919 1.00 98.56 181 SER A C 1
ATOM 1368 O O . SER A 1 181 ? -11.894 3.607 21.800 1.00 98.56 181 SER A O 1
ATOM 1370 N N . VAL A 1 182 ? -10.108 4.884 21.350 1.00 98.31 182 VAL A N 1
ATOM 1371 C CA . VAL A 1 182 ? -9.402 3.858 20.559 1.00 98.31 182 VAL A CA 1
ATOM 1372 C C . VAL A 1 182 ? -9.282 2.541 21.329 1.00 98.31 182 VAL A C 1
ATOM 1374 O O . VAL A 1 182 ? -9.508 1.473 20.768 1.00 98.31 182 VAL A O 1
ATOM 1377 N N . GLN A 1 183 ? -8.983 2.594 22.627 1.00 98.44 183 GLN A N 1
ATOM 1378 C CA . GLN A 1 183 ? -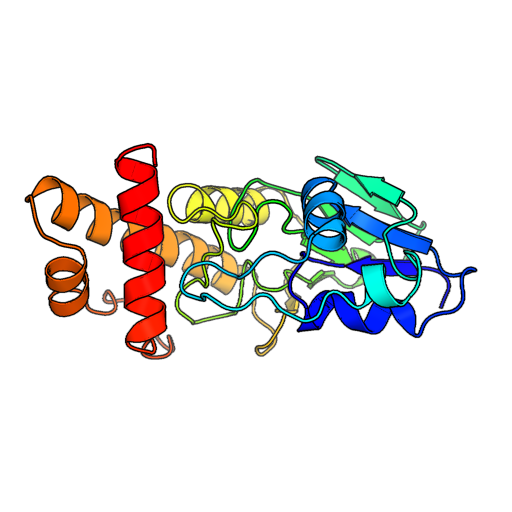8.839 1.406 23.467 1.00 98.44 183 GLN A CA 1
ATOM 1379 C C . GLN A 1 183 ? -10.170 0.671 23.666 1.00 98.44 183 GLN A C 1
ATOM 1381 O O . GLN A 1 183 ? -10.181 -0.558 23.681 1.00 98.44 183 GLN A O 1
ATOM 1386 N N . GLU A 1 184 ? -11.284 1.394 23.792 1.00 98.56 184 GLU A N 1
ATOM 1387 C CA . GLU A 1 184 ? -12.620 0.796 23.894 1.00 98.56 184 GLU A CA 1
ATOM 1388 C C . GLU A 1 184 ? -13.046 0.144 22.575 1.00 98.56 184 GLU A C 1
ATOM 1390 O O . GLU A 1 184 ? -13.554 -0.978 22.595 1.00 98.56 184 GLU A O 1
ATOM 1395 N N . ILE A 1 185 ? -12.769 0.790 21.435 1.00 98.56 185 ILE A N 1
ATOM 1396 C CA . ILE A 1 185 ? -13.013 0.213 20.105 1.00 98.56 185 ILE A CA 1
ATOM 1397 C C . ILE A 1 185 ? -12.201 -1.075 19.940 1.00 98.56 185 ILE A C 1
ATOM 1399 O O . ILE A 1 185 ? -12.752 -2.108 19.574 1.00 98.56 185 ILE A O 1
ATOM 1403 N N . VAL A 1 186 ? -10.905 -1.044 20.266 1.00 98.25 186 VAL A N 1
ATOM 1404 C CA . VAL A 1 186 ? -10.013 -2.214 20.191 1.00 98.25 186 VAL A CA 1
ATOM 1405 C C . VAL A 1 186 ? -10.493 -3.349 21.096 1.00 98.25 186 VAL A C 1
ATOM 1407 O O . VAL A 1 186 ? -10.509 -4.499 20.666 1.00 98.25 186 VAL A O 1
ATOM 1410 N N . ALA A 1 187 ? -10.889 -3.049 22.335 1.00 97.75 187 ALA A N 1
ATOM 1411 C CA . ALA A 1 187 ? -11.355 -4.056 23.288 1.00 97.75 187 ALA A CA 1
ATOM 1412 C C . ALA A 1 187 ? -12.703 -4.680 22.892 1.00 97.75 187 ALA A C 1
ATOM 1414 O O . ALA A 1 187 ? -12.957 -5.839 23.221 1.00 97.75 187 ALA A O 1
ATOM 1415 N N . GLY A 1 188 ? -13.564 -3.920 22.208 1.00 96.69 188 GLY A N 1
ATOM 1416 C CA . GLY A 1 188 ? -14.852 -4.393 21.701 1.00 96.69 188 GLY A CA 1
ATOM 1417 C C . GLY A 1 188 ? -14.782 -5.051 20.321 1.00 96.69 188 GLY A C 1
ATOM 1418 O O . GLY A 1 188 ? -15.728 -5.734 19.926 1.00 96.69 188 GLY A O 1
ATOM 1419 N N . TRP A 1 189 ? -13.691 -4.857 19.579 1.00 97.06 189 TRP A N 1
ATOM 1420 C CA . TRP A 1 189 ? -13.565 -5.378 18.226 1.00 97.06 189 TRP A CA 1
ATOM 1421 C C . TRP A 1 189 ? -13.343 -6.893 18.217 1.00 97.06 189 TRP A C 1
ATOM 1423 O O . TRP A 1 189 ? -12.515 -7.440 18.946 1.00 97.06 189 TRP A O 1
ATOM 1433 N N . THR A 1 190 ? -14.056 -7.571 17.322 1.00 94.06 190 THR A N 1
ATOM 1434 C CA . THR A 1 190 ? -13.867 -8.991 17.020 1.00 94.06 190 THR A CA 1
ATOM 1435 C C . THR A 1 190 ? -13.833 -9.184 15.509 1.00 94.06 190 THR A C 1
ATOM 1437 O O . THR A 1 190 ? -14.398 -8.380 14.766 1.00 94.06 190 THR A O 1
ATOM 1440 N N . MET A 1 191 ? -13.151 -10.240 15.054 1.00 93.50 191 MET A N 1
ATOM 1441 C CA . MET A 1 191 ? -13.155 -10.623 13.642 1.00 93.50 191 MET A CA 1
ATOM 1442 C C . MET A 1 191 ? -14.610 -10.844 13.194 1.00 93.50 191 MET A C 1
ATOM 1444 O O . MET A 1 191 ? -15.284 -11.662 13.827 1.00 93.50 191 MET A O 1
ATOM 1448 N N . PRO A 1 192 ? -15.106 -10.152 12.151 1.00 89.44 192 PRO A N 1
ATOM 1449 C CA . PRO A 1 192 ? -16.475 -10.356 11.700 1.00 89.44 192 PRO A CA 1
ATOM 1450 C C . PRO A 1 192 ? -16.695 -11.789 11.195 1.00 89.44 192 PRO A C 1
ATOM 1452 O O . PRO A 1 192 ? -15.774 -12.434 10.683 1.00 89.44 192 PRO A O 1
ATOM 1455 N N . GLU A 1 193 ? -17.925 -12.286 11.329 1.00 89.69 193 GLU A N 1
ATOM 1456 C CA . GLU A 1 193 ? -18.314 -13.580 10.763 1.00 89.69 193 GLU A CA 1
ATOM 1457 C C . GLU A 1 193 ? -18.132 -13.580 9.235 1.00 89.69 193 GLU A C 1
ATOM 1459 O O . GLU A 1 193 ? -18.365 -12.572 8.572 1.00 89.69 193 GLU A O 1
ATOM 1464 N N . GLY A 1 194 ? -17.718 -14.718 8.670 1.00 89.75 194 GLY A N 1
ATOM 1465 C CA . GLY A 1 194 ? -17.511 -14.885 7.225 1.00 89.75 194 GLY A CA 1
ATOM 1466 C C . GLY A 1 194 ? -16.068 -14.704 6.742 1.00 89.75 194 GLY A C 1
ATOM 1467 O O . GLY A 1 194 ? -15.740 -15.194 5.666 1.00 89.75 194 GLY A O 1
ATOM 1468 N N . TYR A 1 195 ? -15.175 -14.110 7.541 1.00 95.31 195 TYR A N 1
ATOM 1469 C CA . TYR A 1 195 ? -13.749 -13.976 7.200 1.00 95.31 195 TYR A CA 1
ATOM 1470 C C . TYR A 1 195 ? -12.925 -15.186 7.667 1.00 95.31 195 TYR A C 1
ATOM 1472 O O . TYR A 1 195 ? -12.077 -15.110 8.562 1.00 95.31 195 TYR A O 1
ATOM 1480 N N . GLU A 1 196 ? -13.191 -16.346 7.064 1.00 91.88 196 GLU A N 1
ATOM 1481 C CA . GLU A 1 196 ? -12.521 -17.601 7.410 1.00 91.88 196 GLU A CA 1
ATOM 1482 C C . GLU A 1 196 ? -11.030 -17.600 7.037 1.00 91.88 196 GLU A C 1
ATOM 1484 O O . GLU A 1 196 ? -10.622 -17.187 5.948 1.00 91.88 196 GLU A O 1
ATOM 1489 N N . GLY A 1 197 ? -10.195 -18.124 7.940 1.00 92.88 197 GLY A N 1
ATOM 1490 C CA . GLY A 1 197 ? -8.748 -18.236 7.732 1.00 92.88 197 GLY A CA 1
ATOM 1491 C C . GLY A 1 197 ? -7.963 -16.953 8.011 1.00 92.88 197 GLY A C 1
ATOM 1492 O O . GLY A 1 197 ? -6.742 -16.960 7.862 1.00 92.88 197 GLY A O 1
ATOM 1493 N N . TYR A 1 198 ? -8.626 -15.876 8.448 1.00 95.31 198 TYR A N 1
ATOM 1494 C CA . TYR A 1 198 ? -7.932 -14.667 8.877 1.00 95.31 198 TYR A CA 1
ATOM 1495 C C . TYR A 1 198 ? -7.169 -14.890 10.176 1.00 95.31 198 TYR A C 1
ATOM 1497 O O . TYR A 1 198 ? -7.678 -15.441 11.156 1.00 95.31 198 TYR A O 1
ATOM 1505 N N . ARG A 1 199 ? -5.920 -14.428 10.195 1.00 93.12 199 ARG A N 1
ATOM 1506 C CA . ARG A 1 199 ? -5.086 -14.487 11.389 1.00 93.12 199 ARG A CA 1
ATOM 1507 C C . ARG A 1 199 ? -5.622 -13.527 12.451 1.00 93.12 199 ARG A C 1
ATOM 1509 O O . ARG A 1 199 ? -5.899 -12.364 12.165 1.00 93.12 199 ARG A O 1
ATOM 1516 N N . ALA A 1 200 ? -5.675 -13.989 13.700 1.00 91.88 200 ALA A N 1
ATOM 1517 C CA . ALA A 1 200 ? -5.938 -13.112 14.836 1.00 91.88 200 ALA A CA 1
ATOM 1518 C C . ALA A 1 200 ? -4.883 -11.984 14.889 1.00 91.88 200 ALA A C 1
ATOM 1520 O O . ALA A 1 200 ? -3.680 -12.283 14.884 1.00 91.88 200 ALA A O 1
ATOM 1521 N N . PRO A 1 201 ? -5.294 -10.702 14.927 1.00 93.19 201 PRO A N 1
ATOM 1522 C CA . PRO A 1 201 ? -4.346 -9.602 14.898 1.00 93.19 201 PRO A CA 1
ATOM 1523 C C . PRO A 1 201 ? -3.526 -9.550 16.186 1.00 93.19 201 PRO A C 1
ATOM 1525 O O . PRO A 1 201 ? -4.019 -9.820 17.282 1.00 93.19 201 PRO A O 1
ATOM 1528 N N . ALA A 1 202 ? -2.262 -9.146 16.064 1.00 93.31 202 ALA A N 1
ATOM 1529 C CA . ALA A 1 202 ? -1.488 -8.763 17.234 1.00 93.31 202 ALA A CA 1
ATOM 1530 C C . ALA A 1 202 ? -2.12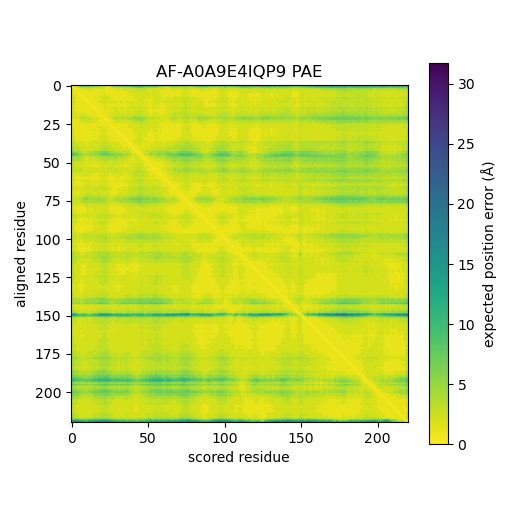7 -7.512 17.872 1.00 93.31 202 ALA A C 1
ATOM 1532 O O . ALA A 1 202 ? -2.460 -6.584 17.127 1.00 93.31 202 ALA A O 1
ATOM 1533 N N . PRO A 1 203 ? -2.238 -7.423 19.214 1.00 93.75 203 PRO A N 1
ATOM 1534 C CA . PRO A 1 203 ? -2.903 -6.296 19.872 1.00 93.75 203 PRO A CA 1
ATOM 1535 C C . PRO A 1 203 ? -2.376 -4.926 19.430 1.00 93.75 203 PRO A C 1
ATOM 1537 O O . PRO A 1 203 ? -3.158 -4.038 19.117 1.00 93.75 203 PRO A O 1
ATOM 1540 N N . ALA A 1 204 ? -1.054 -4.774 19.306 1.00 94.50 204 ALA A N 1
ATOM 1541 C CA . ALA A 1 204 ? -0.443 -3.524 18.856 1.00 94.50 204 ALA A CA 1
ATOM 1542 C C . ALA A 1 204 ? -0.821 -3.147 17.410 1.00 94.50 204 ALA A C 1
ATOM 1544 O O . ALA A 1 204 ? -1.021 -1.972 17.119 1.00 94.50 204 ALA A O 1
ATOM 1545 N N . GLY A 1 205 ? -0.946 -4.132 16.513 1.00 95.38 205 GLY A N 1
ATOM 1546 C CA . GLY A 1 205 ? -1.340 -3.898 15.120 1.00 95.38 205 GLY A CA 1
ATOM 1547 C C . GLY A 1 205 ? -2.807 -3.486 14.994 1.00 95.38 205 GLY A C 1
ATOM 1548 O O . GLY A 1 205 ? -3.125 -2.583 14.220 1.00 95.38 205 GLY A O 1
ATOM 1549 N N . LEU A 1 206 ? -3.682 -4.091 15.805 1.00 97.56 206 LEU A N 1
ATOM 1550 C CA . LEU A 1 206 ? -5.083 -3.680 15.901 1.00 97.56 206 LEU A CA 1
ATOM 1551 C C . LEU A 1 206 ? -5.199 -2.251 16.430 1.00 97.56 206 LEU A C 1
ATOM 1553 O O . LEU A 1 206 ? -5.825 -1.421 15.779 1.00 97.56 206 LEU A O 1
ATOM 1557 N N . THR A 1 207 ? -4.526 -1.940 17.541 1.00 97.94 207 THR A N 1
ATOM 1558 C CA . THR A 1 207 ? -4.502 -0.580 18.095 1.00 97.94 207 THR A CA 1
ATOM 1559 C C . THR A 1 207 ? -4.002 0.441 17.082 1.00 97.94 207 THR A C 1
ATOM 1561 O O . THR A 1 207 ? -4.649 1.466 16.911 1.00 97.94 207 THR A O 1
ATOM 1564 N N . ASN A 1 208 ? -2.901 0.162 16.375 1.00 97.62 208 ASN A N 1
ATOM 1565 C CA . ASN A 1 208 ? -2.389 1.070 15.348 1.00 97.62 208 ASN A CA 1
ATOM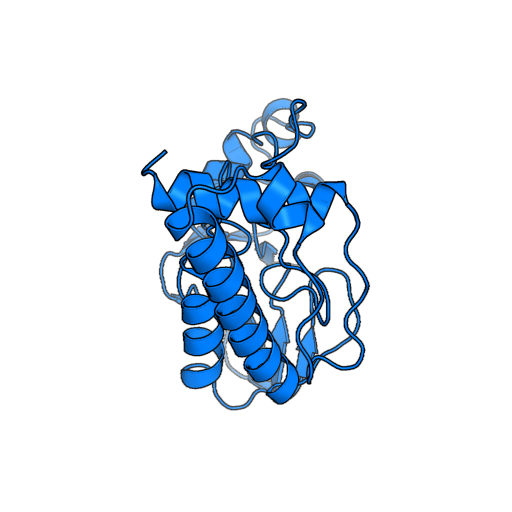 1566 C C . ASN A 1 208 ? -3.414 1.313 14.233 1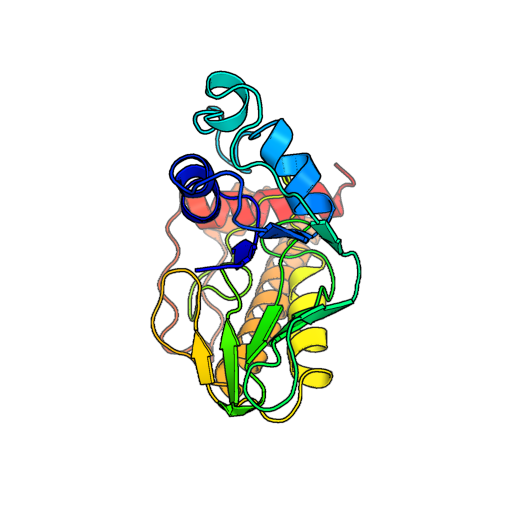.00 97.62 208 ASN A C 1
ATOM 1568 O O . ASN A 1 208 ? -3.642 2.452 13.848 1.00 97.62 208 ASN A O 1
ATOM 1572 N N . SER A 1 209 ? -4.051 0.255 13.731 1.00 98.06 209 SER A N 1
ATOM 1573 C CA . SER A 1 209 ? -4.994 0.376 12.614 1.00 98.06 209 SER A CA 1
ATOM 1574 C C . SER A 1 209 ? -6.258 1.143 13.007 1.00 98.06 209 SER A C 1
ATOM 1576 O O . SER A 1 209 ? -6.739 1.967 12.236 1.00 98.06 209 SER A O 1
ATOM 1578 N N . VAL A 1 210 ? -6.770 0.915 14.223 1.00 98.56 210 VAL A N 1
ATOM 1579 C CA . VAL A 1 210 ? -7.890 1.692 14.775 1.00 98.56 210 VAL A CA 1
ATOM 1580 C C . VAL A 1 210 ? -7.486 3.151 14.986 1.00 98.56 210 VAL A C 1
ATOM 1582 O O . VAL A 1 210 ? -8.244 4.035 14.603 1.00 98.56 210 VAL A O 1
ATOM 1585 N N . GLN A 1 211 ? -6.300 3.405 15.552 1.00 98.44 211 GLN A N 1
ATOM 1586 C CA . GLN A 1 211 ? -5.793 4.761 15.778 1.00 98.44 211 GLN A CA 1
ATOM 1587 C C . GLN A 1 211 ? -5.691 5.542 14.466 1.00 98.44 211 GLN A C 1
ATOM 1589 O O . GLN A 1 211 ? -6.243 6.629 14.383 1.00 98.44 211 GLN A O 1
ATOM 1594 N N . VAL A 1 212 ? -5.074 4.959 13.430 1.00 98.56 212 VAL A N 1
ATOM 1595 C CA . VAL A 1 212 ? -4.952 5.594 12.107 1.00 98.56 212 VAL A CA 1
ATOM 1596 C C . VAL A 1 212 ? -6.321 5.985 11.548 1.00 98.56 212 VAL A C 1
ATOM 1598 O O . VAL A 1 212 ? -6.498 7.110 11.097 1.00 98.56 212 VAL A O 1
ATOM 1601 N N . ILE A 1 213 ? -7.313 5.091 11.619 1.00 98.75 213 ILE A N 1
ATOM 1602 C CA . ILE A 1 213 ? -8.664 5.399 11.135 1.00 98.75 213 ILE A CA 1
ATOM 1603 C C . ILE A 1 213 ? -9.309 6.519 11.959 1.00 98.75 213 ILE A C 1
ATOM 1605 O O . ILE A 1 213 ? -9.933 7.400 11.378 1.00 98.75 213 ILE A O 1
ATOM 1609 N N . VAL A 1 214 ? -9.196 6.490 13.290 1.00 98.69 214 VAL A N 1
ATOM 1610 C CA . VAL A 1 214 ? -9.764 7.541 14.153 1.00 98.69 214 VAL A CA 1
ATOM 1611 C C . VAL A 1 214 ? -9.120 8.894 13.856 1.00 98.69 214 VAL A C 1
ATOM 1613 O O . VAL A 1 214 ? -9.848 9.862 13.659 1.00 98.69 214 VAL A O 1
ATOM 1616 N N . ASP A 1 215 ? -7.794 8.945 13.730 1.00 98.38 215 ASP A N 1
ATOM 1617 C CA . ASP A 1 215 ? -7.064 10.168 13.386 1.00 98.38 215 ASP A CA 1
ATOM 1618 C C . ASP A 1 215 ? -7.546 10.731 12.036 1.00 98.38 215 ASP A C 1
ATOM 1620 O O . ASP A 1 215 ? -7.890 11.910 11.941 1.00 98.38 215 ASP A O 1
ATOM 1624 N N . GLU A 1 216 ? -7.698 9.876 11.016 1.00 98.06 216 GLU A N 1
ATOM 1625 C CA . GLU A 1 216 ? -8.225 10.282 9.707 1.00 98.06 216 GLU A CA 1
ATOM 1626 C C . GLU A 1 216 ? -9.670 10.806 9.772 1.00 98.06 216 GLU A C 1
ATOM 1628 O O . GLU A 1 216 ? -10.017 11.754 9.065 1.00 98.06 216 GLU A O 1
ATOM 1633 N N . LEU A 1 217 ? -10.529 10.210 10.608 1.00 97.94 217 LEU A N 1
ATOM 1634 C CA . LEU A 1 217 ? -11.913 10.664 10.799 1.00 97.94 217 LEU A CA 1
ATOM 1635 C C . LEU A 1 217 ? -11.989 12.024 11.506 1.00 97.94 217 LEU A C 1
ATOM 1637 O O . LEU A 1 217 ? -12.924 12.788 11.259 1.00 97.94 217 LEU A O 1
ATOM 1641 N N . GLU A 1 218 ? -11.011 12.330 12.355 1.00 97.19 218 GLU A N 1
ATOM 1642 C CA . GLU A 1 218 ? -10.878 13.611 13.054 1.00 97.19 218 GLU A CA 1
ATOM 1643 C C . GLU A 1 218 ? -10.179 14.689 12.203 1.00 97.19 218 GLU A C 1
ATOM 1645 O O . GLU A 1 218 ? -10.224 15.872 12.548 1.00 97.19 218 GLU A O 1
ATOM 1650 N N . GLY A 1 219 ? -9.596 14.305 11.060 1.00 91.75 219 GLY A N 1
ATOM 1651 C CA . GLY A 1 219 ? -8.857 15.197 10.165 1.00 91.75 219 GLY A CA 1
ATOM 1652 C C . GLY A 1 219 ? -7.427 15.494 10.627 1.00 91.75 219 GLY A C 1
ATOM 1653 O O . GLY A 1 219 ? -6.892 16.549 10.270 1.00 91.75 219 GLY A O 1
ATOM 1654 N N . ASN A 1 220 ? -6.847 14.592 11.424 1.00 67.88 220 ASN A N 1
ATOM 1655 C CA . ASN A 1 220 ? -5.488 14.667 11.963 1.00 67.88 220 ASN A CA 1
ATOM 1656 C C . ASN A 1 220 ? -4.448 13.995 11.055 1.00 67.88 220 ASN A C 1
ATOM 1658 O O . ASN A 1 220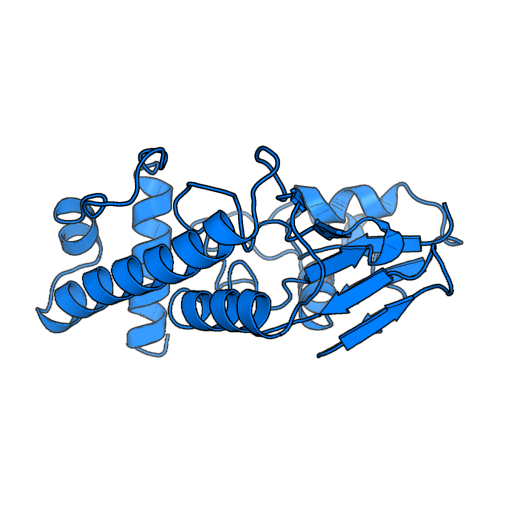 ? -4.802 13.055 10.307 1.00 67.88 220 ASN A O 1
#

Secondary structure (DSSP, 8-state):
--EEE-SSS-HHHHGGGGGS-TTSEEEEEHHHHHHHHH-PPPTT-SSPPP-HHHHTTTTTS-SEEESSEEEES-GGG-EEEE--S-SSSSSPPEEEEGGGTEEEEETTS-SSS-----GGGT--TTTHHHHHHHHHHH--S--EEEESSS-EEEHHHHHHHHHHHHHHHHHHHHHHHTT--HHHHHHH--PPTT-TTPPPPPHHHHHHHHHHHHHHHHT-